Protein AF-A0A399CXE9-F1 (afdb_monomer)

Radius of gyration: 18.83 Å; Cα contacts (8 Å, |Δi|>4): 289; chains: 1; bounding box: 46×33×57 Å

Mean predicted aligned error: 4.23 Å

Structure (mmCIF, N/CA/C/O backbone):
data_AF-A0A399CXE9-F1
#
_entry.id   AF-A0A399CXE9-F1
#
loop_
_atom_site.group_PDB
_atom_site.id
_atom_site.type_symbol
_atom_site.label_atom_id
_atom_site.label_alt_id
_atom_site.label_comp_id
_atom_site.label_asym_id
_atom_site.label_entity_id
_atom_site.label_seq_id
_atom_site.pdbx_PDB_ins_code
_atom_site.Cartn_x
_atom_site.Cartn_y
_atom_site.Cartn_z
_atom_site.occupancy
_atom_site.B_iso_or_equiv
_atom_site.auth_seq_id
_atom_site.auth_comp_id
_atom_site.auth_asym_id
_atom_site.auth_atom_id
_atom_site.pdbx_PDB_model_num
ATOM 1 N N . MET A 1 1 ? -3.073 -6.560 2.163 1.00 96.56 1 MET A N 1
ATOM 2 C CA . MET A 1 1 ? -3.684 -5.265 2.549 1.00 96.56 1 MET A CA 1
ATOM 3 C C . MET A 1 1 ? -5.155 -5.410 2.888 1.00 96.56 1 MET A C 1
ATOM 5 O O . MET A 1 1 ? -5.501 -5.165 4.032 1.00 96.56 1 MET A O 1
ATOM 9 N N . PHE A 1 2 ? -6.014 -5.845 1.955 1.00 97.69 2 PHE A N 1
ATOM 10 C CA . PHE A 1 2 ? -7.454 -6.000 2.223 1.00 97.69 2 PHE A CA 1
ATOM 11 C C . PHE A 1 2 ? -7.752 -6.801 3.503 1.00 97.69 2 PHE A C 1
ATOM 13 O O . PHE A 1 2 ? -8.421 -6.281 4.389 1.00 97.69 2 PHE A O 1
ATOM 20 N N . ASN A 1 3 ? -7.173 -7.998 3.652 1.00 97.94 3 ASN A N 1
ATOM 21 C CA . ASN A 1 3 ? -7.370 -8.833 4.847 1.00 97.94 3 ASN A CA 1
ATOM 22 C C . ASN A 1 3 ? -6.921 -8.143 6.145 1.00 97.94 3 ASN A C 1
ATOM 24 O O . ASN A 1 3 ? -7.585 -8.269 7.169 1.00 97.94 3 ASN A O 1
ATOM 28 N N . LEU A 1 4 ? -5.836 -7.364 6.093 1.00 98.19 4 LEU A N 1
ATOM 29 C CA . LEU A 1 4 ? -5.325 -6.621 7.245 1.00 98.19 4 LEU A CA 1
ATOM 30 C C . LEU A 1 4 ? -6.299 -5.513 7.672 1.00 98.19 4 LEU A C 1
ATOM 32 O O . LEU A 1 4 ? -6.612 -5.389 8.855 1.00 98.19 4 LEU A O 1
ATOM 36 N N . VAL A 1 5 ? -6.846 -4.762 6.709 1.00 98.44 5 VAL A N 1
ATOM 37 C CA . VAL A 1 5 ? -7.879 -3.750 6.978 1.00 98.44 5 VAL A CA 1
ATOM 38 C C . VAL A 1 5 ? -9.180 -4.387 7.456 1.00 98.44 5 VAL A C 1
ATOM 40 O O . VAL A 1 5 ? -9.777 -3.893 8.409 1.00 98.44 5 VAL A O 1
ATOM 43 N N . LYS A 1 6 ? -9.612 -5.487 6.835 1.00 98.38 6 LYS A N 1
ATOM 44 C CA . LYS A 1 6 ? -10.812 -6.228 7.235 1.00 98.38 6 LYS A CA 1
ATOM 45 C C . LYS A 1 6 ? -10.704 -6.689 8.687 1.00 98.38 6 LYS A C 1
ATOM 47 O O . LYS A 1 6 ? -11.573 -6.362 9.489 1.00 98.38 6 LYS A O 1
ATOM 52 N N . TYR A 1 7 ? -9.594 -7.333 9.043 1.00 98.50 7 TYR A N 1
ATOM 53 C CA . TYR A 1 7 ? -9.322 -7.755 10.413 1.00 98.50 7 TYR A CA 1
ATOM 54 C C . TYR A 1 7 ? -9.305 -6.576 11.393 1.00 98.50 7 TYR A C 1
ATOM 56 O O . TYR A 1 7 ? -9.906 -6.642 12.461 1.00 98.50 7 TYR A O 1
ATOM 64 N N . TYR A 1 8 ? -8.658 -5.468 11.023 1.00 98.44 8 TYR A N 1
ATOM 65 C CA . TYR A 1 8 ? -8.626 -4.254 11.836 1.00 98.44 8 TYR A CA 1
ATOM 66 C C . TYR A 1 8 ? -10.024 -3.663 12.088 1.00 98.44 8 TYR A C 1
ATOM 68 O O . TYR A 1 8 ? -10.347 -3.306 13.221 1.00 98.44 8 TYR A O 1
ATOM 76 N N . VAL A 1 9 ? -10.864 -3.580 11.053 1.00 98.19 9 VAL A N 1
ATOM 77 C CA . VAL A 1 9 ? -12.248 -3.092 11.162 1.00 98.19 9 VAL A CA 1
ATOM 78 C C . VAL A 1 9 ? -13.077 -4.024 12.043 1.00 98.19 9 VAL A C 1
ATOM 80 O O . VAL A 1 9 ? -13.771 -3.539 12.936 1.00 98.19 9 VAL A O 1
ATOM 83 N N . ASP A 1 10 ? -12.958 -5.339 11.859 1.00 97.69 10 ASP A N 1
ATOM 84 C CA . ASP A 1 10 ? -13.674 -6.336 12.662 1.00 97.69 10 ASP A CA 1
ATOM 85 C C . ASP A 1 10 ? -13.249 -6.301 14.129 1.00 97.69 10 ASP A C 1
ATOM 87 O O . ASP A 1 10 ? -14.093 -6.337 15.023 1.00 97.69 10 ASP A O 1
ATOM 91 N N . LEU A 1 11 ? -11.950 -6.149 14.396 1.00 97.88 11 LEU A N 1
ATOM 92 C CA . LEU A 1 11 ? -11.417 -6.004 15.748 1.00 97.88 11 LEU A CA 1
ATOM 93 C C . LEU A 1 11 ? -12.036 -4.799 16.467 1.00 97.88 11 LEU A C 1
ATOM 95 O O . LEU A 1 11 ? -12.428 -4.907 17.632 1.00 97.88 11 LEU A O 1
ATOM 99 N N . ILE A 1 12 ? -12.144 -3.655 15.784 1.00 97.88 12 ILE A N 1
ATOM 100 C CA . ILE A 1 12 ? -12.771 -2.449 16.341 1.00 97.88 12 ILE A CA 1
ATOM 101 C C . ILE A 1 12 ? -14.270 -2.662 16.535 1.00 97.88 12 ILE A C 1
ATOM 103 O O . ILE A 1 12 ? -14.784 -2.291 17.588 1.00 97.88 12 ILE A O 1
ATOM 107 N N . ASN A 1 13 ? -14.951 -3.260 15.553 1.00 96.12 13 ASN A N 1
ATOM 108 C CA . ASN A 1 13 ? -16.386 -3.527 15.613 1.00 96.12 13 ASN A CA 1
ATOM 109 C C . ASN A 1 13 ? -16.733 -4.407 16.822 1.00 96.12 13 ASN A C 1
ATOM 111 O O . ASN A 1 13 ? -17.565 -4.040 17.646 1.00 96.12 13 ASN A O 1
ATOM 115 N N . ASN A 1 14 ? -16.009 -5.517 16.983 1.00 96.00 14 ASN A N 1
ATOM 116 C CA . ASN A 1 14 ? -16.209 -6.479 18.066 1.00 96.00 14 ASN A CA 1
ATOM 117 C C . ASN A 1 14 ? -15.858 -5.894 19.440 1.00 96.00 14 ASN A C 1
ATOM 119 O O . ASN A 1 14 ? -16.478 -6.239 20.442 1.00 96.00 14 ASN A O 1
ATOM 123 N N . SER A 1 15 ? -14.876 -4.992 19.498 1.00 95.25 15 SER A N 1
ATOM 124 C CA . SER A 1 15 ? -14.496 -4.311 20.743 1.00 95.25 15 SER A CA 1
ATOM 125 C C . SER A 1 15 ? -15.408 -3.123 21.080 1.00 95.25 15 SER A C 1
ATOM 127 O O . SER A 1 15 ? -15.309 -2.564 22.173 1.00 95.25 15 SER A O 1
ATOM 129 N N . GLY A 1 16 ? -16.232 -2.663 20.131 1.00 95.25 16 GLY A N 1
ATOM 130 C CA . GLY A 1 16 ? -16.974 -1.400 20.166 1.00 95.25 16 GLY A CA 1
ATOM 131 C C . GLY A 1 16 ? -16.077 -0.159 20.050 1.00 95.25 16 GLY A C 1
ATOM 132 O O . GLY A 1 16 ? -16.322 0.729 19.232 1.00 95.25 16 GLY A O 1
ATOM 133 N N . ALA A 1 17 ? -15.016 -0.077 20.857 1.00 96.50 17 ALA A N 1
ATOM 134 C CA . ALA A 1 17 ? -14.000 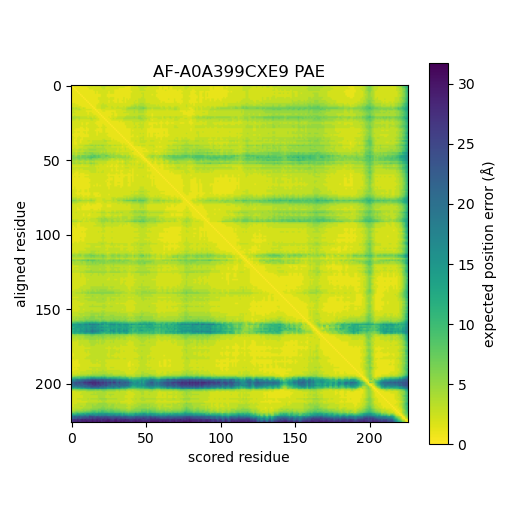0.961 20.759 1.00 96.50 17 ALA A CA 1
ATOM 135 C C . ALA A 1 17 ? -12.647 0.513 21.330 1.00 96.50 17 ALA A C 1
ATOM 137 O O . ALA A 1 17 ? -12.570 -0.149 22.362 1.00 96.50 17 ALA A O 1
ATOM 138 N N . ILE A 1 18 ? -11.561 0.980 20.715 1.00 97.81 18 ILE A N 1
ATOM 139 C CA . ILE A 1 18 ? -10.189 0.782 21.188 1.00 97.81 18 ILE A CA 1
ATOM 140 C C . ILE A 1 18 ? -9.710 2.063 21.871 1.00 97.81 18 ILE A C 1
ATOM 142 O O . ILE A 1 18 ? -9.712 3.138 21.270 1.00 97.81 18 ILE A O 1
ATOM 146 N N . LYS A 1 19 ? -9.264 1.968 23.128 1.00 97.88 19 LYS A N 1
ATOM 147 C CA . LYS A 1 19 ? -8.593 3.084 23.811 1.00 97.88 19 LYS A CA 1
ATOM 148 C C . LYS A 1 19 ? -7.204 3.286 23.199 1.00 97.88 19 LYS A C 1
ATOM 150 O O . LYS A 1 19 ? -6.395 2.364 23.198 1.00 97.88 19 LYS A O 1
ATOM 155 N N . LEU A 1 20 ? -6.935 4.482 22.691 1.00 97.69 20 LEU A N 1
ATOM 156 C CA . LEU A 1 20 ? -5.642 4.868 22.133 1.00 97.69 20 LEU A CA 1
ATOM 157 C C . LEU A 1 20 ? -4.669 5.291 23.242 1.00 97.69 20 LEU A C 1
ATOM 159 O O . LEU A 1 20 ? -5.066 5.625 24.361 1.00 97.69 20 LEU A O 1
ATOM 163 N N . THR A 1 21 ? -3.378 5.301 22.915 1.00 96.31 21 THR A N 1
ATOM 164 C CA . THR A 1 21 ? -2.350 5.929 23.754 1.00 96.31 21 THR A CA 1
ATOM 165 C C . THR A 1 21 ? -2.551 7.448 23.815 1.00 96.31 21 THR A C 1
ATOM 167 O O . THR A 1 21 ? -3.284 8.022 23.009 1.00 96.31 21 THR A O 1
ATOM 170 N N . ALA A 1 22 ? -1.851 8.128 24.729 1.00 93.88 22 ALA A N 1
ATOM 171 C CA . ALA A 1 22 ? -1.904 9.590 24.844 1.00 93.88 22 ALA A CA 1
ATOM 172 C C . ALA A 1 22 ? -1.536 10.322 23.536 1.00 93.88 22 ALA A C 1
ATOM 174 O O . ALA A 1 22 ? -2.049 11.403 23.274 1.00 93.88 22 ALA A O 1
ATOM 175 N N . LYS A 1 23 ? -0.697 9.708 22.689 1.00 93.12 23 LYS A N 1
ATOM 176 C CA . LYS A 1 23 ? -0.297 10.242 21.376 1.00 93.12 23 LYS A CA 1
ATOM 177 C C . LYS A 1 23 ? -1.224 9.813 20.227 1.00 93.12 23 LYS A C 1
ATOM 179 O O . LYS A 1 23 ? -0.915 10.056 19.069 1.00 93.12 23 LYS A O 1
ATOM 184 N N . GLY A 1 24 ? -2.339 9.137 20.515 1.00 94.56 24 GLY A N 1
ATOM 185 C CA . GLY A 1 24 ? -3.293 8.687 19.494 1.00 94.56 24 GLY A CA 1
ATOM 186 C C . GLY A 1 24 ? -2.868 7.433 18.716 1.00 94.56 24 GLY A C 1
ATOM 187 O O . GLY A 1 24 ? -3.451 7.134 17.668 1.00 94.56 24 GLY A O 1
ATOM 188 N N . PHE A 1 25 ? -1.876 6.686 19.212 1.00 96.88 25 PHE A N 1
ATOM 189 C CA . PHE A 1 25 ? -1.463 5.399 18.640 1.00 96.88 25 PHE A CA 1
ATOM 190 C C . PHE A 1 25 ? -2.274 4.227 19.196 1.00 96.88 25 PHE A C 1
ATOM 192 O O . PHE A 1 25 ? -2.804 4.298 20.308 1.00 96.88 25 PHE A O 1
ATOM 199 N N . LEU A 1 26 ? -2.320 3.133 18.443 1.00 97.81 26 LEU A N 1
ATOM 200 C CA . LEU A 1 26 ? -2.806 1.840 18.900 1.00 97.81 26 LEU A CA 1
ATOM 201 C C . LEU A 1 26 ? -1.936 1.339 20.068 1.00 97.81 26 LEU A C 1
ATOM 203 O O . LEU A 1 26 ? -0.709 1.470 20.023 1.00 97.81 26 LEU A O 1
ATOM 207 N N . PRO A 1 27 ? -2.535 0.756 21.120 1.00 97.38 27 PRO A N 1
ATOM 208 C CA . PRO A 1 27 ? -1.774 0.100 22.179 1.00 97.38 27 PRO A CA 1
ATOM 209 C C . PRO A 1 27 ? -0.938 -1.066 21.640 1.00 97.38 27 PRO A C 1
ATOM 211 O O . PRO A 1 27 ? -1.403 -1.804 20.775 1.00 97.38 27 PRO A O 1
ATOM 214 N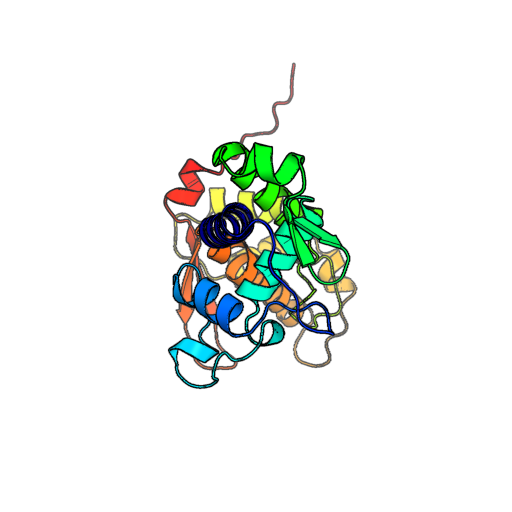 N . THR A 1 28 ? 0.236 -1.312 22.225 1.00 97.38 28 THR A N 1
ATOM 215 C CA . THR A 1 28 ? 1.157 -2.402 21.843 1.00 97.38 28 THR A CA 1
ATOM 216 C C . THR A 1 28 ? 0.468 -3.763 21.703 1.00 97.38 28 THR A C 1
ATOM 218 O O . THR A 1 28 ? 0.685 -4.461 20.719 1.00 97.38 28 THR A O 1
ATOM 221 N N . LYS A 1 29 ? -0.441 -4.122 22.622 1.00 97.00 29 LYS A N 1
ATOM 222 C CA . LYS A 1 29 ? -1.204 -5.383 22.533 1.00 97.00 29 LYS A CA 1
ATOM 223 C C . LYS A 1 29 ? -2.035 -5.490 21.248 1.00 97.00 29 LYS A C 1
ATOM 225 O O . LYS A 1 29 ? -2.102 -6.562 20.660 1.00 97.00 29 LYS A O 1
ATOM 230 N N . ILE A 1 30 ? -2.643 -4.386 20.813 1.00 98.00 30 ILE A N 1
ATOM 231 C CA . ILE A 1 30 ? -3.431 -4.322 19.575 1.00 98.00 30 ILE A CA 1
ATOM 232 C C . ILE A 1 30 ? -2.509 -4.370 18.355 1.00 98.00 30 ILE A C 1
ATOM 234 O O . ILE A 1 30 ? -2.800 -5.092 17.409 1.00 98.00 30 ILE A O 1
ATOM 238 N N . VAL A 1 31 ? -1.374 -3.666 18.399 1.00 98.06 31 VAL A N 1
ATOM 239 C CA . VAL A 1 31 ? -0.356 -3.700 17.335 1.00 98.06 31 VAL A CA 1
ATOM 240 C C . VAL A 1 31 ? 0.131 -5.132 17.091 1.00 98.06 31 VAL A C 1
ATOM 242 O O . VAL A 1 31 ? 0.068 -5.605 15.959 1.00 98.06 31 VAL A O 1
ATOM 245 N N . HIS A 1 32 ? 0.528 -5.853 18.145 1.00 97.31 32 HIS A N 1
ATOM 246 C CA . HIS A 1 32 ? 0.925 -7.260 18.030 1.00 97.31 32 HIS A CA 1
ATOM 247 C C . HIS A 1 32 ? -0.211 -8.149 17.532 1.00 97.31 32 HIS A C 1
ATOM 249 O O . HIS A 1 32 ? 0.013 -8.998 16.679 1.00 97.31 32 HIS A O 1
ATOM 255 N N . ASN A 1 33 ? -1.431 -7.958 18.039 1.00 97.56 33 ASN A N 1
ATOM 256 C CA . ASN A 1 33 ? -2.582 -8.755 17.626 1.00 97.56 33 ASN A CA 1
ATOM 257 C C . ASN A 1 33 ? -2.868 -8.631 16.116 1.00 97.56 33 ASN A C 1
ATOM 259 O O . ASN A 1 33 ? -3.125 -9.646 15.471 1.00 97.56 33 ASN A O 1
ATOM 263 N N . ILE A 1 34 ? -2.784 -7.415 15.565 1.00 97.75 34 ILE A N 1
ATOM 264 C CA . ILE A 1 34 ? -2.977 -7.144 14.135 1.00 97.75 34 ILE A CA 1
ATOM 265 C C . ILE A 1 34 ? -1.821 -7.721 13.312 1.00 97.75 34 ILE A C 1
ATOM 267 O O . ILE A 1 34 ? -2.062 -8.447 12.351 1.00 97.75 34 ILE A O 1
ATOM 271 N N . TYR A 1 35 ? -0.571 -7.420 13.678 1.00 97.06 35 TYR A N 1
ATOM 272 C CA . TYR A 1 35 ? 0.594 -7.853 12.901 1.00 97.06 35 TYR A CA 1
ATOM 273 C C . TYR A 1 35 ? 0.737 -9.381 12.869 1.00 97.06 35 TYR A C 1
ATOM 275 O O . TYR A 1 35 ? 0.984 -9.968 11.818 1.00 97.06 35 TYR A O 1
ATOM 283 N N . ASN A 1 36 ? 0.491 -10.046 14.002 1.00 95.88 36 ASN A N 1
ATOM 284 C CA . ASN A 1 36 ? 0.624 -11.499 14.126 1.00 95.88 36 ASN A CA 1
ATOM 285 C C . ASN A 1 36 ? -0.432 -12.290 13.335 1.00 95.88 36 ASN A C 1
ATOM 287 O O . ASN A 1 36 ? -0.343 -13.513 13.294 1.00 95.88 36 ASN A O 1
ATOM 291 N N . GLN A 1 37 ? -1.401 -11.631 12.684 1.00 96.88 37 GLN A N 1
ATOM 292 C CA . GLN A 1 37 ? -2.259 -12.303 11.702 1.00 96.88 37 GLN A CA 1
ATOM 293 C C . GLN A 1 37 ? -1.487 -12.751 10.451 1.00 96.88 37 GLN A C 1
ATOM 295 O O . GLN A 1 37 ? -1.983 -13.581 9.697 1.00 96.88 37 GLN A O 1
ATOM 300 N N . GLY A 1 38 ? -0.295 -12.197 10.199 1.00 95.38 38 GLY A N 1
ATOM 301 C CA . GLY A 1 38 ? 0.584 -12.657 9.121 1.00 95.38 38 GLY A CA 1
ATOM 302 C C . GLY A 1 38 ? 0.114 -12.297 7.708 1.00 95.38 38 GLY A C 1
ATOM 303 O O . GLY A 1 38 ? 0.592 -12.878 6.742 1.00 95.38 38 GLY A O 1
ATOM 304 N N . PHE A 1 39 ? -0.815 -11.344 7.554 1.00 96.50 39 PHE A N 1
ATOM 305 C CA . PHE A 1 39 ? -1.324 -10.955 6.230 1.00 96.50 39 PHE A CA 1
ATOM 306 C C . PHE A 1 39 ? -0.319 -10.178 5.375 1.00 96.50 39 PHE A C 1
ATOM 308 O O . PHE A 1 39 ? -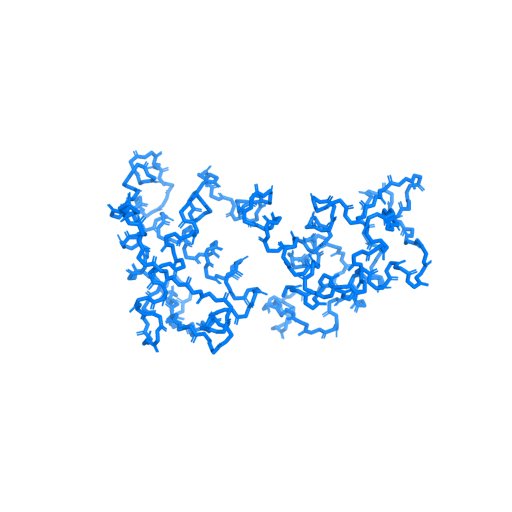0.427 -10.202 4.151 1.00 96.50 39 PHE A O 1
ATOM 315 N N . LEU A 1 40 ? 0.583 -9.423 6.006 1.00 95.31 40 LEU A N 1
ATOM 316 C CA . LEU A 1 40 ? 1.673 -8.702 5.354 1.00 95.31 40 LEU A CA 1
ATOM 317 C C . LEU A 1 40 ? 2.905 -8.789 6.251 1.00 95.31 40 LEU A C 1
ATOM 319 O O . LEU A 1 40 ? 2.881 -8.328 7.389 1.00 95.31 40 LEU A O 1
ATOM 323 N N . GLU A 1 41 ? 3.964 -9.394 5.730 1.00 93.19 41 GLU A N 1
ATOM 324 C CA . GLU A 1 41 ? 5.227 -9.562 6.436 1.00 93.19 41 GLU A CA 1
ATOM 325 C C . GLU A 1 41 ? 6.147 -8.362 6.185 1.00 93.19 41 GLU A C 1
ATOM 327 O O . GLU A 1 41 ? 6.312 -7.912 5.050 1.00 93.19 41 GLU A O 1
ATOM 332 N N . GLU A 1 42 ? 6.792 -7.863 7.238 1.00 93.25 42 GLU A N 1
ATOM 333 C CA . GLU A 1 42 ? 7.869 -6.883 7.125 1.00 93.25 42 GLU A CA 1
ATOM 334 C C . GLU A 1 42 ? 9.206 -7.542 7.481 1.00 93.25 42 GLU A C 1
ATOM 336 O O . GLU A 1 42 ? 9.412 -8.002 8.608 1.00 93.25 42 GLU A O 1
ATOM 341 N N . TYR A 1 43 ? 10.138 -7.542 6.519 1.00 89.69 43 TYR A N 1
ATOM 342 C CA . TYR A 1 43 ? 11.426 -8.245 6.612 1.00 89.69 43 TYR A CA 1
ATOM 343 C C . TYR A 1 43 ? 12.202 -7.940 7.898 1.00 89.69 43 TYR A C 1
ATOM 345 O O . TYR A 1 43 ? 12.818 -8.829 8.475 1.00 89.69 43 TYR A O 1
ATOM 353 N N . GLN A 1 44 ? 12.169 -6.694 8.379 1.00 90.25 44 GLN A N 1
ATOM 354 C CA . GLN A 1 44 ? 12.858 -6.285 9.607 1.00 90.25 44 GLN A CA 1
ATOM 355 C C . GLN A 1 44 ? 12.424 -7.083 10.847 1.00 90.25 44 GLN A C 1
ATOM 357 O O . GLN A 1 44 ? 13.238 -7.307 11.740 1.00 90.25 44 GLN A O 1
ATOM 362 N N . PHE A 1 45 ? 11.172 -7.546 10.893 1.00 93.00 45 PHE A N 1
ATOM 363 C CA . PHE A 1 45 ? 10.652 -8.334 12.006 1.00 93.00 45 PHE A CA 1
ATOM 364 C C . PHE A 1 45 ? 10.853 -9.831 11.785 1.00 93.00 45 PHE A C 1
ATOM 366 O O . PHE A 1 45 ? 11.248 -10.528 12.716 1.00 93.00 45 PHE A O 1
ATOM 373 N N . SER A 1 46 ? 10.633 -10.333 10.566 1.00 89.31 46 SER A N 1
ATOM 374 C CA . SER A 1 46 ? 10.797 -11.763 10.272 1.00 89.31 46 SER A CA 1
ATOM 375 C C . SER A 1 46 ? 12.254 -12.221 10.261 1.00 89.31 46 SER A C 1
ATOM 377 O O . SER A 1 46 ? 12.550 -13.336 10.680 1.00 89.31 46 SER A O 1
ATOM 379 N N . SER A 1 47 ? 13.183 -11.349 9.864 1.00 88.62 47 SER A N 1
ATOM 380 C CA . SER A 1 47 ? 14.629 -11.605 9.944 1.00 88.62 47 SER A CA 1
ATOM 381 C C . SER A 1 47 ? 15.219 -11.419 11.348 1.00 88.62 47 SER A C 1
ATOM 383 O O . SER A 1 47 ? 16.392 -11.717 11.561 1.00 88.62 47 SER A O 1
ATOM 385 N N . GLY A 1 48 ? 14.444 -10.894 12.304 1.00 89.56 48 GLY A N 1
ATOM 386 C CA . GLY A 1 48 ? 14.912 -10.597 13.659 1.00 89.56 48 GLY A CA 1
ATOM 387 C C . GLY A 1 48 ? 15.810 -9.358 13.786 1.00 89.56 48 GLY A C 1
ATOM 388 O O . GLY A 1 48 ? 16.322 -9.106 14.876 1.00 89.56 48 GLY A O 1
ATOM 389 N N . ILE A 1 49 ? 15.983 -8.564 12.719 1.00 89.94 49 ILE A N 1
ATOM 390 C CA . ILE A 1 49 ? 16.753 -7.302 12.736 1.00 89.94 49 ILE A CA 1
ATOM 391 C C . ILE A 1 49 ? 16.159 -6.298 13.733 1.00 89.94 49 ILE A C 1
ATOM 393 O O . ILE A 1 49 ? 16.874 -5.510 14.350 1.00 89.94 49 ILE A O 1
ATOM 397 N N . SER A 1 50 ? 14.839 -6.288 13.886 1.00 91.88 50 SER A N 1
ATOM 398 C CA . SER A 1 50 ? 14.120 -5.394 14.787 1.00 91.88 50 SER A CA 1
ATOM 399 C C . SER A 1 50 ? 12.952 -6.114 15.444 1.00 91.88 50 SER A C 1
ATOM 401 O O . SER A 1 50 ? 12.467 -7.136 14.962 1.00 91.88 50 SER A O 1
ATOM 403 N N . LYS A 1 51 ? 12.487 -5.576 16.574 1.00 92.12 51 LYS A N 1
ATOM 404 C CA . LYS A 1 51 ? 11.308 -6.080 17.282 1.00 92.12 51 LYS A CA 1
ATOM 405 C C . LYS A 1 51 ? 10.154 -5.109 17.096 1.00 92.12 51 LYS A C 1
ATOM 407 O O . LYS A 1 51 ? 10.333 -3.906 17.251 1.00 92.12 51 LYS A O 1
ATOM 412 N N . LEU A 1 52 ? 8.972 -5.643 16.818 1.00 94.81 52 LEU A N 1
ATOM 413 C CA . LEU A 1 52 ? 7.739 -4.867 16.827 1.00 94.81 52 LEU A CA 1
ATOM 414 C C . LEU A 1 52 ? 7.394 -4.484 18.272 1.00 94.81 52 LEU A C 1
ATOM 416 O O . LEU A 1 52 ? 7.290 -5.371 19.116 1.00 94.81 52 LEU A O 1
ATOM 420 N N . TYR A 1 53 ? 7.207 -3.195 18.560 1.00 93.56 53 TYR A N 1
ATOM 421 C CA . TYR A 1 53 ? 6.817 -2.731 19.897 1.00 93.56 53 TYR A CA 1
ATOM 422 C C . TYR A 1 53 ? 5.663 -1.720 19.877 1.00 93.56 53 TYR A C 1
ATOM 424 O O . TYR A 1 53 ? 4.735 -1.796 20.688 1.00 93.56 53 TYR A O 1
ATOM 432 N N . LYS A 1 54 ? 5.687 -0.760 18.954 1.00 95.19 54 LYS A N 1
ATOM 433 C CA . LYS A 1 54 ? 4.680 0.306 18.822 1.00 95.19 54 LYS A CA 1
ATOM 434 C C . LYS A 1 54 ? 4.203 0.435 17.377 1.00 95.19 54 LYS A C 1
ATOM 436 O O . LYS A 1 54 ? 4.845 -0.037 16.449 1.00 95.19 54 LYS A O 1
ATOM 441 N N . GLU A 1 55 ? 3.067 1.110 17.191 1.00 95.81 55 GLU A N 1
ATOM 442 C CA . GLU A 1 55 ? 2.427 1.286 15.875 1.00 95.81 55 GLU A CA 1
ATOM 443 C C . GLU A 1 55 ? 3.390 1.849 14.820 1.00 95.81 55 GLU A C 1
ATOM 445 O O . GLU A 1 55 ? 3.386 1.379 13.692 1.00 95.81 55 GLU A O 1
ATOM 450 N N . SER A 1 56 ? 4.234 2.817 15.193 1.00 93.19 56 SER A N 1
ATOM 451 C CA . SER A 1 56 ? 5.179 3.464 14.274 1.00 93.19 56 SER A CA 1
ATOM 452 C C . SER A 1 56 ? 6.324 2.563 13.808 1.00 93.19 56 SER A C 1
ATOM 454 O O . SER A 1 56 ? 7.063 2.971 12.922 1.00 93.19 56 SER A O 1
ATOM 456 N N . ASP A 1 57 ? 6.523 1.398 14.429 1.00 95.00 57 ASP A N 1
ATOM 457 C CA . ASP A 1 57 ? 7.576 0.472 14.004 1.00 95.00 57 ASP A CA 1
ATOM 458 C C . ASP A 1 57 ? 7.143 -0.293 12.744 1.00 95.00 57 ASP A C 1
ATOM 460 O O . ASP A 1 57 ? 7.979 -0.601 11.900 1.00 95.00 57 ASP A O 1
ATOM 464 N N . SER A 1 58 ? 5.840 -0.588 12.609 1.00 95.88 58 SER A N 1
ATOM 465 C CA . SER A 1 58 ? 5.278 -1.331 11.476 1.00 95.88 58 SER A CA 1
ATOM 466 C C . SER A 1 58 ? 4.606 -0.393 10.482 1.00 95.88 58 SER A C 1
ATOM 468 O O . SER A 1 58 ? 3.563 0.211 10.762 1.00 95.88 58 SER A O 1
ATOM 470 N N . LEU A 1 59 ? 5.170 -0.341 9.276 1.00 94.75 59 LEU A N 1
ATOM 471 C CA . LEU A 1 59 ? 4.608 0.437 8.174 1.00 94.75 59 LEU A CA 1
ATOM 472 C C . LEU A 1 59 ? 3.203 -0.053 7.818 1.00 94.75 59 LEU A C 1
ATOM 474 O O . LEU A 1 59 ? 2.306 0.752 7.590 1.00 94.75 59 LEU A O 1
ATOM 478 N N . THR A 1 60 ? 2.983 -1.367 7.801 1.00 96.75 60 THR A N 1
ATOM 479 C CA . THR A 1 60 ? 1.717 -1.959 7.349 1.00 96.75 60 THR A CA 1
ATOM 480 C C . THR A 1 60 ? 0.590 -1.808 8.373 1.00 96.75 60 THR A C 1
ATOM 482 O O . THR A 1 60 ? -0.553 -1.537 7.989 1.00 96.75 60 THR A O 1
ATOM 485 N N . VAL A 1 61 ? 0.889 -1.900 9.675 1.00 97.81 61 VAL A N 1
ATOM 486 C CA . VAL A 1 61 ? -0.087 -1.633 10.745 1.00 97.81 61 VAL A CA 1
ATOM 487 C C . VAL A 1 61 ? -0.463 -0.153 10.770 1.00 97.81 61 VAL A C 1
ATOM 489 O O . VAL A 1 61 ? -1.650 0.178 10.833 1.00 97.81 61 VAL A O 1
ATOM 492 N N . ASN A 1 62 ? 0.522 0.745 10.682 1.00 97.50 62 ASN A N 1
ATOM 493 C CA . ASN A 1 62 ? 0.255 2.179 10.630 1.00 97.50 62 ASN A CA 1
ATOM 494 C C . ASN A 1 62 ? -0.545 2.558 9.370 1.00 97.50 62 ASN A C 1
ATOM 496 O O . ASN A 1 62 ? -1.577 3.223 9.484 1.00 97.50 62 ASN A O 1
ATOM 500 N N . LEU A 1 63 ? -0.151 2.050 8.198 1.00 97.88 63 LEU A N 1
ATOM 501 C CA . LEU A 1 63 ? -0.861 2.256 6.933 1.00 97.88 63 LEU A CA 1
ATOM 502 C C . LEU A 1 63 ? -2.310 1.768 7.006 1.00 97.88 63 LEU A C 1
ATOM 504 O O . LEU A 1 63 ? -3.214 2.464 6.556 1.00 97.88 63 LEU A O 1
ATOM 508 N N . THR A 1 64 ? -2.561 0.611 7.620 1.00 98.25 64 THR A N 1
ATOM 509 C CA . THR A 1 64 ? -3.919 0.066 7.795 1.00 98.25 64 THR A CA 1
ATOM 510 C C . THR A 1 64 ? -4.834 1.043 8.529 1.00 98.25 64 THR A C 1
ATOM 512 O O . THR A 1 64 ? -5.955 1.311 8.088 1.00 98.25 64 THR A O 1
ATOM 515 N N . LYS A 1 65 ? -4.344 1.621 9.629 1.00 97.88 65 LYS A N 1
ATOM 516 C CA . LYS A 1 65 ? -5.080 2.630 10.392 1.00 97.88 65 LYS A CA 1
ATOM 517 C C . LYS A 1 65 ? -5.283 3.914 9.585 1.00 97.88 65 LYS A C 1
ATOM 519 O O . LYS A 1 65 ? -6.398 4.430 9.568 1.00 97.88 65 LYS A O 1
ATOM 524 N N . LEU A 1 66 ? -4.256 4.398 8.883 1.00 98.12 66 LEU A N 1
ATOM 525 C CA . LEU A 1 66 ? -4.366 5.586 8.028 1.00 98.12 66 LEU A CA 1
ATOM 526 C C . LEU A 1 66 ? -5.389 5.391 6.904 1.00 98.12 66 LEU A C 1
ATOM 528 O O . LEU A 1 66 ? -6.238 6.254 6.700 1.00 98.12 66 LEU A O 1
ATOM 532 N N . LEU A 1 67 ? -5.369 4.247 6.216 1.00 98.56 67 LEU A N 1
ATOM 533 C CA . LEU A 1 67 ? -6.342 3.930 5.172 1.00 98.56 67 LEU A CA 1
ATOM 534 C C . LEU A 1 67 ? -7.763 3.878 5.732 1.00 98.56 67 LEU A C 1
ATOM 536 O O . LEU A 1 67 ? -8.668 4.447 5.129 1.00 98.56 67 LEU A O 1
ATOM 540 N N . ALA A 1 68 ? -7.973 3.253 6.891 1.00 98.38 68 ALA A N 1
ATOM 541 C CA . ALA A 1 68 ? -9.292 3.205 7.516 1.00 98.38 68 ALA A CA 1
ATOM 542 C C . ALA A 1 68 ? -9.810 4.599 7.918 1.00 98.38 68 ALA A C 1
ATOM 544 O O . ALA A 1 68 ? -11.000 4.886 7.762 1.00 98.38 68 ALA A O 1
ATOM 545 N N . GLU A 1 69 ? -8.923 5.478 8.389 1.00 97.94 69 GLU A N 1
ATOM 546 C CA . GLU A 1 69 ? -9.252 6.867 8.723 1.00 97.94 69 GLU A CA 1
ATOM 547 C C . GLU A 1 69 ? -9.576 7.689 7.462 1.00 97.94 69 GLU A C 1
ATOM 549 O O . GLU A 1 69 ? -10.639 8.306 7.390 1.00 97.94 69 GLU A O 1
ATOM 554 N N . LEU A 1 70 ? -8.729 7.636 6.426 1.00 98.44 70 LEU A N 1
ATOM 555 C CA . LEU A 1 70 ? -8.928 8.336 5.144 1.00 98.44 70 LEU A CA 1
ATOM 556 C C . LEU A 1 70 ? -10.162 7.838 4.368 1.00 98.44 70 LEU A C 1
ATOM 558 O O . LEU A 1 70 ? -10.812 8.595 3.633 1.00 98.44 70 LEU A O 1
ATOM 562 N N . ALA A 1 71 ? -10.504 6.562 4.538 1.00 98.06 71 ALA A N 1
ATOM 563 C CA . ALA A 1 71 ? -11.713 5.952 3.998 1.00 98.06 71 ALA A CA 1
ATOM 564 C C . ALA A 1 71 ? -12.985 6.358 4.768 1.00 98.06 71 ALA A C 1
ATOM 566 O O . ALA A 1 71 ? -14.092 6.093 4.301 1.00 98.06 71 ALA A O 1
ATOM 567 N N . GLY A 1 72 ? -12.853 6.989 5.941 1.00 98.00 72 GLY A N 1
ATOM 568 C CA . GLY A 1 72 ? -13.978 7.331 6.812 1.00 98.00 72 GLY A CA 1
ATOM 569 C C . GLY A 1 72 ? -14.622 6.118 7.493 1.00 98.00 72 GLY A C 1
ATOM 570 O O . GLY A 1 72 ? -15.788 6.182 7.892 1.00 98.00 72 GLY A O 1
ATOM 571 N N . LEU A 1 73 ? -13.896 5.001 7.616 1.00 98.38 73 LEU A N 1
ATOM 572 C CA . LEU A 1 73 ? -14.364 3.792 8.303 1.00 98.38 73 LEU A CA 1
ATOM 573 C C . LEU A 1 73 ? -14.287 3.951 9.821 1.00 98.38 73 LEU A C 1
ATOM 575 O O . LEU A 1 73 ? -15.173 3.489 10.539 1.00 98.38 73 LEU A O 1
ATOM 579 N N . THR A 1 74 ? -13.253 4.631 10.310 1.00 98.25 74 THR A N 1
ATOM 580 C CA . THR A 1 74 ? -13.018 4.859 11.737 1.00 98.25 74 THR A CA 1
ATOM 581 C C . THR A 1 74 ? -13.085 6.341 12.086 1.00 98.25 74 THR A C 1
ATOM 583 O O . THR A 1 74 ? -12.955 7.224 11.241 1.00 98.25 74 THR A O 1
ATOM 586 N N . LYS A 1 75 ? -13.311 6.625 13.368 1.00 97.50 75 LYS A N 1
ATOM 587 C CA . LYS A 1 75 ? -13.247 7.968 13.948 1.00 97.50 75 LYS A CA 1
ATOM 588 C C . LYS A 1 75 ? -12.539 7.926 15.293 1.00 97.50 75 LYS A C 1
ATOM 590 O O . LYS A 1 75 ? -12.630 6.938 16.024 1.00 97.50 75 LYS A O 1
ATOM 595 N N . LYS A 1 76 ? -11.887 9.035 15.640 1.00 96.50 76 LYS A N 1
ATOM 596 C CA . LYS A 1 76 ? -11.268 9.255 16.951 1.00 96.50 76 LYS A CA 1
ATOM 597 C C . LYS A 1 76 ? -12.108 10.244 17.755 1.00 96.50 76 LYS A C 1
ATOM 599 O O . LYS A 1 76 ? -12.387 11.340 17.280 1.00 96.50 76 LYS A O 1
ATOM 604 N N . ARG A 1 77 ? -12.503 9.879 18.977 1.00 94.75 77 ARG A N 1
ATOM 605 C CA . ARG A 1 77 ? -13.176 10.777 19.932 1.00 94.75 77 ARG A CA 1
ATOM 606 C C . ARG A 1 77 ? -12.771 10.414 21.354 1.00 94.75 77 ARG A C 1
ATOM 608 O O . ARG A 1 77 ? -12.830 9.245 21.720 1.00 94.75 77 ARG A O 1
ATOM 615 N N . ASN A 1 78 ? -12.385 11.402 22.161 1.00 93.44 78 ASN A N 1
ATOM 616 C CA . ASN A 1 78 ? -12.009 11.218 23.572 1.00 93.44 78 ASN A CA 1
ATOM 617 C C . ASN A 1 78 ? -10.969 10.095 23.771 1.00 93.44 78 ASN A C 1
ATOM 619 O O . ASN A 1 78 ? -11.162 9.193 24.587 1.00 93.44 78 ASN A O 1
ATOM 623 N N . SER A 1 79 ? -9.905 10.105 22.958 1.00 94.81 79 SER A N 1
ATOM 624 C CA . SER A 1 79 ? -8.843 9.080 22.944 1.00 94.81 79 SER A CA 1
ATOM 625 C C . SER A 1 79 ? -9.334 7.647 22.705 1.00 94.81 79 SER A C 1
ATOM 627 O O . SER A 1 79 ? -8.649 6.684 23.046 1.00 94.81 79 SER A O 1
ATOM 629 N N . LYS A 1 80 ? -10.517 7.484 22.109 1.00 96.94 80 LYS A N 1
ATOM 630 C CA . LYS A 1 80 ? -11.053 6.202 21.657 1.00 96.94 80 LYS A CA 1
ATOM 631 C C . LYS A 1 80 ? -11.185 6.202 20.144 1.00 96.94 80 LYS A C 1
ATOM 633 O O . LYS A 1 80 ? -11.594 7.196 19.547 1.00 96.94 80 LYS A O 1
ATOM 638 N N . LEU A 1 81 ? -10.851 5.069 19.553 1.00 98.06 81 LEU A N 1
ATOM 639 C CA . LEU A 1 81 ? -11.038 4.758 18.150 1.00 98.06 81 LEU A CA 1
ATOM 640 C C . LEU A 1 81 ? -12.238 3.819 18.025 1.00 98.06 81 LEU A C 1
ATOM 642 O O . LEU A 1 81 ? -12.250 2.764 18.653 1.00 98.06 81 LEU A O 1
ATOM 646 N N . SER A 1 82 ? -13.234 4.188 17.229 1.00 98.31 82 SER A N 1
ATOM 647 C CA . SER A 1 82 ? -14.395 3.338 16.944 1.00 98.31 82 SER A CA 1
ATOM 648 C C . SER A 1 82 ? -14.768 3.430 15.469 1.00 98.31 82 SER A C 1
ATOM 650 O O . SER A 1 82 ? -14.283 4.315 14.757 1.00 98.31 82 SER A O 1
ATOM 652 N N . LEU A 1 83 ? -15.659 2.553 15.008 1.00 98.31 83 LEU A N 1
ATOM 653 C CA . LEU A 1 83 ? -16.212 2.677 13.665 1.00 98.31 83 LEU A CA 1
ATOM 654 C C . LEU A 1 83 ? -17.119 3.914 13.545 1.00 98.31 83 LEU A C 1
ATOM 656 O O . LEU A 1 83 ? -17.692 4.425 14.519 1.00 98.31 83 LEU A O 1
ATOM 660 N N . THR A 1 84 ? -17.204 4.448 12.331 1.00 98.38 84 THR A N 1
ATOM 661 C CA . THR A 1 84 ? -18.292 5.342 11.927 1.00 98.38 84 THR A CA 1
ATOM 662 C C . THR A 1 84 ? -19.531 4.507 11.592 1.00 98.38 84 THR A C 1
ATOM 664 O O . THR A 1 84 ? -19.420 3.312 11.339 1.00 98.38 84 THR A O 1
ATOM 667 N N . LYS A 1 85 ? -20.714 5.134 11.498 1.00 96.25 85 LYS A N 1
ATOM 668 C CA . LYS A 1 85 ? -21.929 4.435 11.027 1.00 96.25 85 LYS A CA 1
ATOM 669 C C . LYS A 1 85 ? -21.730 3.819 9.635 1.00 96.25 85 LYS A C 1
ATOM 671 O O . LYS A 1 85 ? -22.255 2.754 9.333 1.00 96.25 85 LYS A O 1
ATOM 676 N N . ASN A 1 86 ? -20.966 4.503 8.780 1.00 94.06 86 ASN A N 1
ATOM 677 C CA . ASN A 1 86 ? -20.608 3.991 7.462 1.00 94.06 86 ASN A CA 1
ATOM 678 C C . ASN A 1 86 ? -19.633 2.808 7.565 1.00 94.06 86 ASN A C 1
ATOM 680 O O . ASN A 1 86 ? -19.805 1.820 6.861 1.00 94.06 86 ASN A O 1
ATOM 684 N N . GLY A 1 87 ? -18.652 2.891 8.469 1.00 96.94 87 GLY A N 1
ATOM 685 C CA . GLY A 1 87 ? -17.733 1.797 8.772 1.00 96.94 87 GLY A CA 1
ATOM 686 C C . GLY A 1 87 ? -18.456 0.535 9.229 1.00 96.94 87 GLY A C 1
ATOM 687 O O . GLY A 1 87 ? -18.209 -0.523 8.668 1.00 96.94 87 GLY A O 1
ATOM 688 N N . GLU A 1 88 ? -19.400 0.655 10.164 1.00 96.25 88 GLU A N 1
ATOM 689 C CA . GLU A 1 88 ? -20.240 -0.459 10.637 1.00 96.25 88 GLU A CA 1
ATOM 690 C C . GLU A 1 88 ? -21.031 -1.097 9.487 1.00 96.25 88 GLU A C 1
ATOM 692 O O . GLU A 1 88 ? -21.053 -2.317 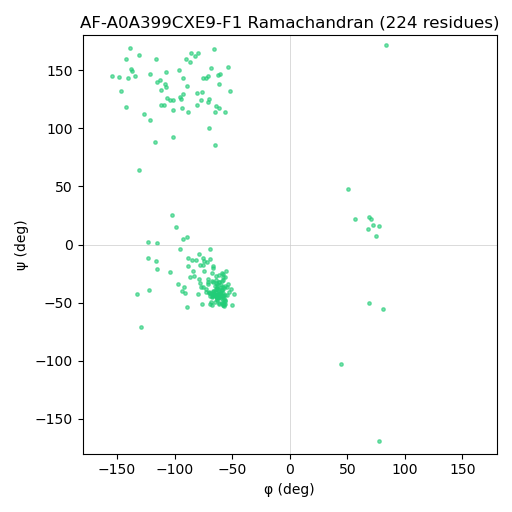9.346 1.00 96.25 88 GLU A O 1
ATOM 697 N N . LYS A 1 89 ? -21.629 -0.272 8.617 1.00 94.56 89 LYS A N 1
ATOM 698 C CA . LYS A 1 89 ? -22.406 -0.741 7.461 1.00 94.56 89 LYS A CA 1
ATOM 699 C C . LYS A 1 89 ? -21.552 -1.473 6.421 1.00 94.56 89 LYS A C 1
ATOM 701 O O . LYS A 1 89 ? -22.021 -2.438 5.829 1.00 94.56 89 LYS A O 1
ATOM 706 N N . ILE A 1 90 ? -20.342 -0.983 6.146 1.00 95.44 90 ILE A N 1
ATOM 707 C CA . ILE A 1 90 ? -19.454 -1.542 5.113 1.00 95.44 90 ILE A CA 1
ATOM 708 C C . ILE A 1 90 ? -18.640 -2.727 5.647 1.00 95.44 90 ILE A C 1
ATOM 710 O O . ILE A 1 90 ? -18.226 -3.569 4.858 1.00 95.44 90 ILE A O 1
ATOM 714 N N . ALA A 1 91 ? -18.438 -2.841 6.964 1.00 92.94 91 ALA A N 1
ATOM 715 C CA . ALA A 1 91 ? -17.602 -3.877 7.573 1.00 92.94 91 ALA A CA 1
ATOM 716 C C . ALA A 1 91 ? -17.981 -5.308 7.153 1.00 92.94 91 ALA A C 1
ATOM 718 O O . ALA A 1 91 ? -17.096 -6.151 7.022 1.00 92.94 91 ALA A O 1
ATOM 719 N N . SER A 1 92 ? -19.267 -5.593 6.929 1.00 92.62 92 SER A N 1
ATOM 720 C CA . SER A 1 92 ? -19.756 -6.913 6.506 1.00 92.62 92 SER A CA 1
ATOM 721 C C . SER A 1 92 ? -19.788 -7.123 4.985 1.00 92.62 92 SER A C 1
ATOM 723 O O . SER A 1 92 ? -19.950 -8.256 4.537 1.00 92.62 92 SER A O 1
ATOM 725 N N . ASP A 1 93 ? -19.611 -6.070 4.184 1.00 97.00 93 ASP A N 1
ATOM 726 C CA . ASP A 1 93 ? -19.628 -6.125 2.720 1.00 97.00 93 ASP A CA 1
ATOM 727 C C . ASP A 1 93 ? -18.193 -6.095 2.177 1.00 97.00 93 ASP A C 1
ATOM 729 O O . ASP A 1 93 ? -17.600 -5.036 1.954 1.00 97.00 93 ASP A O 1
ATOM 733 N N . ASN A 1 94 ? -17.625 -7.285 1.970 1.00 96.94 94 ASN A N 1
ATOM 734 C CA . ASN A 1 94 ? -16.238 -7.443 1.531 1.00 96.94 94 ASN A CA 1
ATOM 735 C C . ASN A 1 94 ? -15.947 -6.734 0.202 1.00 96.94 94 ASN A C 1
ATOM 737 O O . ASN A 1 94 ? -14.862 -6.174 0.046 1.00 96.94 94 ASN A O 1
ATOM 741 N N . GLN A 1 95 ? -16.898 -6.729 -0.736 1.00 96.69 95 GLN A N 1
ATOM 742 C CA . GLN A 1 95 ? -16.712 -6.076 -2.028 1.00 96.69 95 GLN A CA 1
ATOM 743 C C . GLN A 1 95 ? -16.632 -4.558 -1.850 1.00 96.69 95 GLN A C 1
ATOM 745 O O . GLN A 1 95 ? -15.659 -3.938 -2.284 1.00 96.69 95 GLN A O 1
ATOM 750 N N . LYS A 1 96 ? -17.611 -3.952 -1.164 1.00 97.88 96 LYS A N 1
ATOM 751 C CA . LYS A 1 96 ? -17.599 -2.501 -0.925 1.00 97.88 96 LYS A CA 1
ATOM 752 C C . LYS A 1 96 ? -16.398 -2.068 -0.094 1.00 97.88 96 LYS A C 1
ATOM 754 O O . LYS A 1 96 ? -15.822 -1.014 -0.366 1.00 97.88 96 LYS A O 1
ATOM 759 N N . LEU A 1 97 ? -16.008 -2.865 0.901 1.00 98.38 97 LEU A N 1
ATOM 760 C CA . LEU A 1 97 ? -14.823 -2.585 1.703 1.00 98.38 97 LEU A CA 1
ATOM 761 C C . LEU A 1 97 ? -13.561 -2.622 0.838 1.00 98.38 97 LEU A C 1
ATOM 763 O O . LEU A 1 97 ? -12.757 -1.694 0.901 1.00 98.38 97 LEU A O 1
ATOM 767 N N . PHE A 1 98 ? -13.401 -3.652 0.004 1.00 98.19 98 PHE A N 1
ATOM 768 C CA . PHE A 1 98 ? -12.267 -3.756 -0.908 1.00 98.19 98 PHE A CA 1
ATOM 769 C C . PHE A 1 98 ? -12.192 -2.547 -1.848 1.00 98.19 98 PHE A C 1
ATOM 771 O O . PHE A 1 98 ? -11.156 -1.884 -1.908 1.00 98.19 98 PHE A O 1
ATOM 778 N N . GLU A 1 99 ? -13.293 -2.219 -2.531 1.00 97.69 99 GLU A N 1
ATOM 779 C CA . GLU A 1 99 ? -13.356 -1.090 -3.464 1.00 97.69 99 GLU A CA 1
ATOM 780 C C . GLU A 1 99 ? -13.001 0.235 -2.779 1.00 97.69 99 GLU A C 1
ATOM 782 O O . GLU A 1 99 ? -12.242 1.040 -3.326 1.00 97.69 99 GLU A O 1
ATOM 787 N N . LEU A 1 100 ? -13.519 0.459 -1.568 1.00 98.44 100 LEU A N 1
ATOM 788 C CA . LEU A 1 100 ? -13.244 1.661 -0.790 1.00 98.44 100 LEU A CA 1
ATOM 789 C C . LEU A 1 100 ? -11.765 1.762 -0.399 1.00 98.44 100 LEU A C 1
ATOM 791 O O . LEU A 1 100 ? -11.175 2.838 -0.514 1.00 98.44 100 LEU A O 1
ATOM 795 N N . ILE A 1 101 ? -11.150 0.663 0.038 1.00 98.44 101 ILE A N 1
ATOM 796 C CA . ILE A 1 101 ? -9.737 0.642 0.436 1.00 98.44 101 ILE A CA 1
ATOM 797 C C . ILE A 1 101 ? -8.814 0.794 -0.768 1.00 98.44 101 ILE A C 1
ATOM 799 O O . ILE A 1 101 ? -7.864 1.572 -0.703 1.00 98.44 101 ILE A O 1
ATOM 803 N N . PHE A 1 102 ? -9.115 0.132 -1.884 1.00 98.31 102 PHE A N 1
ATOM 804 C CA . PHE A 1 102 ? -8.332 0.258 -3.111 1.00 98.31 102 PHE A CA 1
ATOM 805 C C . PHE A 1 102 ? -8.375 1.691 -3.666 1.00 98.31 102 PHE A C 1
ATOM 807 O O . PHE A 1 102 ? -7.337 2.268 -3.997 1.00 98.31 102 PHE A O 1
ATOM 814 N N . LYS A 1 103 ? -9.562 2.318 -3.688 1.00 98.12 103 LYS A N 1
ATOM 815 C CA . LYS A 1 103 ? -9.717 3.736 -4.058 1.00 98.12 103 LYS A CA 1
ATOM 816 C C . LYS A 1 103 ? -8.997 4.661 -3.082 1.00 98.12 103 LYS A C 1
ATOM 818 O O . LYS A 1 103 ? -8.304 5.575 -3.504 1.00 98.12 103 LYS A O 1
ATOM 823 N N . THR A 1 104 ? -9.106 4.415 -1.779 1.00 98.62 104 THR A N 1
ATOM 824 C CA . THR A 1 104 ? -8.426 5.239 -0.767 1.00 98.62 104 THR A CA 1
ATOM 825 C C . THR A 1 104 ? -6.906 5.163 -0.917 1.00 98.62 104 THR A C 1
ATOM 827 O O . THR A 1 104 ? -6.248 6.200 -0.885 1.00 98.62 104 THR A O 1
ATOM 830 N N . MET A 1 105 ? -6.356 3.969 -1.157 1.00 98.25 105 MET A N 1
ATOM 831 C CA . MET A 1 105 ? -4.926 3.774 -1.406 1.00 98.25 105 MET A CA 1
ATOM 832 C C . MET A 1 105 ? -4.443 4.538 -2.641 1.00 98.25 105 MET A C 1
ATOM 834 O O . MET A 1 105 ? -3.360 5.106 -2.621 1.00 98.25 105 MET A O 1
ATOM 838 N N . THR A 1 106 ? -5.222 4.538 -3.722 1.00 97.62 106 THR A N 1
ATOM 839 C CA . THR A 1 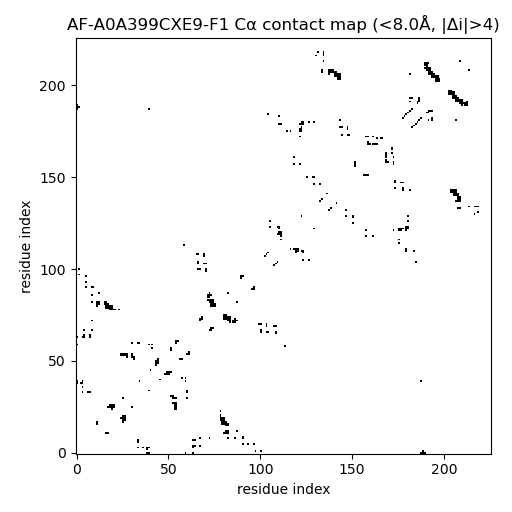106 ? -4.799 5.119 -5.006 1.00 97.62 106 THR A CA 1
ATOM 840 C C . THR A 1 106 ? -5.088 6.616 -5.115 1.00 97.62 106 THR A C 1
ATOM 842 O O . THR A 1 106 ? -4.365 7.319 -5.813 1.00 97.62 106 THR A O 1
ATOM 845 N N . GLN A 1 107 ? -6.108 7.126 -4.417 1.00 96.50 107 GLN A N 1
ATOM 846 C CA . GLN A 1 107 ? -6.624 8.489 -4.614 1.00 96.50 107 GLN A CA 1
ATOM 847 C C . GLN A 1 107 ? -6.459 9.421 -3.410 1.00 96.50 107 GLN A C 1
ATOM 849 O O . GLN A 1 107 ? -6.552 10.632 -3.583 1.00 96.50 107 GLN A O 1
ATOM 854 N N . LYS A 1 108 ? -6.291 8.894 -2.189 1.00 97.75 108 LYS A N 1
ATOM 855 C CA . LYS A 1 108 ? -6.267 9.715 -0.962 1.00 97.75 108 LYS A CA 1
ATOM 856 C C . LYS A 1 108 ? -4.986 9.574 -0.157 1.00 97.75 108 LYS A C 1
ATOM 858 O O . LYS A 1 108 ? -4.530 10.544 0.435 1.00 97.75 108 LYS A O 1
ATOM 863 N N . PHE A 1 109 ? -4.451 8.361 -0.067 1.00 98.00 109 PHE A N 1
ATOM 864 C CA . PHE A 1 109 ? -3.193 8.120 0.624 1.00 98.00 109 PHE A CA 1
ATOM 865 C C . PHE A 1 109 ? -2.025 8.584 -0.251 1.00 98.00 109 PHE A C 1
ATOM 867 O O . PHE A 1 109 ? -1.980 8.221 -1.422 1.00 98.00 109 PHE A O 1
ATOM 874 N N . SER A 1 110 ? -1.092 9.359 0.307 1.00 97.25 110 SER A N 1
ATOM 875 C CA . SER A 1 110 ? 0.133 9.761 -0.396 1.00 97.25 110 SER A CA 1
ATOM 876 C C . SER A 1 110 ? 1.155 8.629 -0.351 1.00 97.25 110 SER A C 1
ATOM 878 O O . SER A 1 110 ? 1.585 8.216 0.728 1.00 97.25 110 SER A O 1
ATOM 880 N N . TRP A 1 111 ? 1.567 8.127 -1.515 1.00 96.94 111 TRP A N 1
ATOM 881 C CA . TRP A 1 111 ? 2.553 7.042 -1.592 1.00 96.94 111 TRP A CA 1
ATOM 882 C C . TRP A 1 111 ? 3.947 7.465 -1.109 1.00 96.94 111 TRP A C 1
ATOM 884 O O . TRP A 1 111 ? 4.716 6.608 -0.679 1.00 96.94 111 TRP A O 1
ATOM 894 N N . ALA A 1 112 ? 4.229 8.771 -1.084 1.00 95.88 112 ALA A N 1
ATOM 895 C CA . ALA A 1 112 ? 5.480 9.356 -0.602 1.00 95.88 112 ALA A CA 1
ATOM 896 C C . ALA A 1 112 ? 5.661 9.303 0.922 1.00 95.88 112 ALA A C 1
ATOM 898 O O . ALA A 1 112 ? 6.768 9.473 1.433 1.00 95.88 112 ALA A O 1
ATOM 899 N N . TYR A 1 113 ? 4.586 9.026 1.669 1.00 95.38 113 TYR A N 1
ATOM 900 C CA . TYR A 1 113 ? 4.536 9.168 3.127 1.00 95.38 113 TYR A CA 1
ATOM 901 C C . TYR A 1 113 ? 5.629 8.391 3.894 1.00 95.38 113 TYR A C 1
ATOM 903 O O . TYR A 1 113 ? 5.960 8.746 5.023 1.00 95.38 113 TYR A O 1
ATOM 911 N N . TYR A 1 114 ? 6.205 7.340 3.299 1.00 89.62 114 TYR A N 1
ATOM 912 C CA . TYR A 1 114 ? 7.164 6.449 3.964 1.00 89.62 114 TYR A CA 1
ATOM 913 C C . TYR A 1 114 ? 8.532 6.326 3.276 1.00 89.62 114 TYR A C 1
ATOM 915 O O . TYR A 1 114 ? 9.312 5.452 3.667 1.00 89.62 114 TYR A O 1
ATOM 923 N N . ASP A 1 115 ? 8.811 7.030 2.177 1.00 89.38 115 ASP A N 1
ATOM 924 C CA . ASP A 1 115 ? 10.020 6.761 1.369 1.00 89.38 115 ASP A CA 1
ATOM 925 C C . ASP A 1 115 ? 11.047 7.888 1.309 1.00 89.38 115 ASP A C 1
ATOM 927 O O . ASP A 1 115 ? 12.188 7.612 0.947 1.00 89.38 115 ASP A O 1
ATOM 931 N N . GLY A 1 116 ? 10.692 9.106 1.723 1.00 88.31 116 GLY A N 1
ATOM 932 C CA . GLY A 1 116 ? 11.637 10.222 1.782 1.00 88.31 116 GLY A CA 1
ATOM 933 C C . GLY A 1 116 ? 12.119 10.705 0.411 1.00 88.31 116 GLY A C 1
ATOM 934 O O . GLY A 1 116 ? 13.096 11.447 0.353 1.00 88.31 116 GLY A O 1
ATOM 935 N N . TYR A 1 117 ? 11.461 10.290 -0.677 1.00 91.00 117 TYR A N 1
ATOM 936 C CA . TYR A 1 117 ? 11.688 10.883 -1.991 1.00 91.00 117 TYR A CA 1
ATOM 937 C C . TYR A 1 117 ? 11.018 12.258 -2.062 1.00 91.00 117 TYR A C 1
ATOM 939 O O . TYR A 1 117 ? 9.936 12.445 -1.510 1.00 91.00 117 TYR A O 1
ATOM 947 N N . GLU A 1 118 ? 11.655 13.203 -2.753 1.00 87.56 118 GLU A N 1
ATOM 948 C CA . GLU A 1 118 ? 11.188 14.595 -2.830 1.00 87.56 118 GLU A CA 1
ATOM 949 C C . GLU A 1 118 ? 9.895 14.733 -3.639 1.00 87.56 118 GLU A C 1
ATOM 951 O O . GLU A 1 118 ? 8.987 15.461 -3.248 1.00 87.56 118 GLU A O 1
ATOM 956 N N . ASP A 1 119 ? 9.796 14.016 -4.761 1.00 89.56 119 ASP A N 1
ATOM 957 C CA . ASP A 1 119 ? 8.605 14.047 -5.604 1.00 89.56 119 ASP A CA 1
ATOM 958 C C . ASP A 1 119 ? 7.491 13.193 -4.987 1.00 89.56 119 ASP A C 1
ATOM 960 O O . ASP A 1 119 ? 7.663 11.995 -4.745 1.00 89.56 119 ASP A O 1
ATOM 964 N N . GLU A 1 120 ? 6.320 13.785 -4.757 1.00 91.75 120 GLU A N 1
ATOM 965 C CA . GLU A 1 120 ? 5.186 13.095 -4.134 1.00 91.75 120 GLU A CA 1
ATOM 966 C C . GLU A 1 120 ? 4.318 12.290 -5.122 1.00 91.75 120 GLU A C 1
ATOM 968 O O . GLU A 1 120 ? 3.492 11.475 -4.709 1.00 91.75 120 GLU A O 1
ATOM 973 N N . LEU A 1 121 ? 4.495 12.497 -6.429 1.00 94.38 121 LEU A N 1
ATOM 974 C CA . LEU A 1 121 ? 3.595 12.047 -7.491 1.00 94.38 121 LEU A CA 1
ATOM 975 C C . LEU A 1 121 ? 4.111 10.832 -8.272 1.00 94.38 121 LEU A C 1
ATOM 977 O O . LEU A 1 121 ? 3.296 10.097 -8.845 1.00 94.38 121 LEU A O 1
ATOM 981 N N . ILE A 1 122 ? 5.425 10.583 -8.293 1.00 96.31 122 ILE A N 1
ATOM 982 C CA . ILE A 1 122 ? 6.022 9.422 -8.968 1.00 96.31 122 ILE A CA 1
ATOM 983 C C . ILE A 1 122 ? 5.341 8.124 -8.517 1.00 96.31 122 ILE A C 1
ATOM 985 O O . ILE A 1 122 ? 5.148 7.867 -7.326 1.00 96.31 122 ILE A O 1
ATOM 989 N N . GLY A 1 123 ? 4.971 7.294 -9.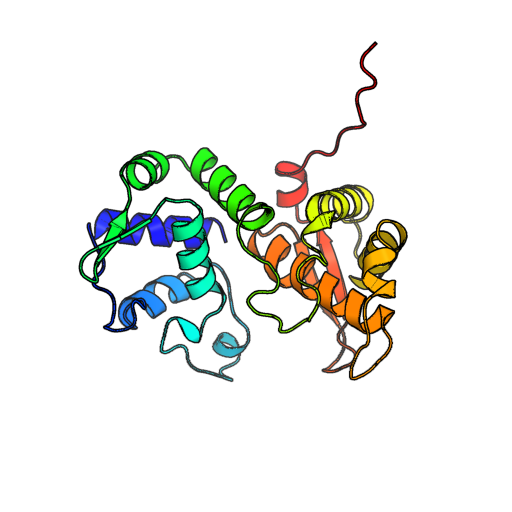497 1.00 96.69 123 GLY A N 1
ATOM 990 C CA . GLY A 1 123 ? 4.228 6.048 -9.311 1.00 96.69 123 GLY A CA 1
ATOM 991 C C . GLY A 1 123 ? 2.724 6.267 -9.155 1.00 96.69 123 GLY A C 1
ATOM 992 O O . GLY A 1 123 ? 1.948 5.703 -9.928 1.00 96.69 123 GLY A O 1
ATOM 993 N N . GLN A 1 124 ? 2.308 7.100 -8.196 1.00 97.31 124 GLN A N 1
ATOM 994 C CA . GLN A 1 124 ? 0.893 7.286 -7.868 1.00 97.31 124 GLN A CA 1
ATOM 995 C C . GLN A 1 124 ? 0.122 8.006 -8.977 1.00 97.31 124 GLN A C 1
ATOM 997 O O . GLN A 1 124 ? -0.960 7.557 -9.345 1.00 97.31 124 GLN A O 1
ATOM 1002 N N . HIS A 1 125 ? 0.671 9.079 -9.552 1.00 96.31 125 HIS A N 1
ATOM 1003 C CA . HIS A 1 125 ? 0.000 9.850 -10.604 1.00 96.31 125 HIS A CA 1
ATOM 1004 C C . HIS A 1 125 ? -0.389 8.974 -11.804 1.00 96.31 125 HIS A C 1
ATOM 1006 O O . HIS A 1 125 ? -1.510 9.044 -12.304 1.00 96.31 125 HIS A O 1
ATOM 1012 N N . GLY A 1 126 ? 0.520 8.095 -12.230 1.00 96.25 126 GLY A N 1
ATOM 1013 C CA . GLY A 1 126 ? 0.310 7.176 -13.343 1.00 96.25 126 GLY A CA 1
ATOM 1014 C C . GLY A 1 126 ? -0.005 5.740 -12.920 1.00 96.25 126 GLY A C 1
ATOM 1015 O O . GLY A 1 126 ? 0.268 4.828 -13.700 1.00 96.25 126 GLY A O 1
ATOM 1016 N N . TYR A 1 127 ? -0.560 5.484 -11.726 1.00 97.69 127 TYR A N 1
ATOM 1017 C CA . TYR A 1 127 ? -0.763 4.103 -11.253 1.00 97.69 127 TYR A CA 1
ATOM 1018 C C . TYR A 1 127 ? -1.610 3.263 -12.228 1.00 97.69 127 TYR A C 1
ATOM 1020 O O . TYR A 1 127 ? -1.323 2.088 -12.453 1.00 97.69 127 TYR A O 1
ATOM 1028 N N . GLY A 1 128 ? -2.621 3.873 -12.861 1.00 97.56 128 GLY A N 1
ATOM 1029 C CA . GLY A 1 128 ? -3.440 3.222 -13.886 1.00 97.56 128 GLY A CA 1
ATOM 1030 C C . GLY A 1 128 ? -2.630 2.828 -15.124 1.00 97.56 128 GLY A C 1
ATOM 1031 O O . GLY A 1 128 ? -2.844 1.753 -15.681 1.00 97.56 128 GLY A O 1
ATOM 1032 N N . PHE A 1 129 ? -1.640 3.638 -15.511 1.00 98.19 129 PHE A N 1
ATOM 1033 C CA . PHE A 1 129 ? -0.711 3.287 -16.583 1.00 98.19 129 PHE A CA 1
ATOM 1034 C C . PHE A 1 129 ? 0.175 2.101 -16.189 1.00 98.19 129 PHE A C 1
ATOM 1036 O O . PHE A 1 129 ? 0.345 1.183 -16.985 1.00 98.19 129 PHE A O 1
ATOM 1043 N N . SER A 1 130 ? 0.650 2.041 -14.942 1.00 98.50 130 SER A N 1
ATOM 1044 C CA . SER A 1 130 ? 1.374 0.868 -14.428 1.00 98.50 130 SER A CA 1
ATOM 1045 C C . SER A 1 130 ? 0.528 -0.410 -14.482 1.00 98.50 130 SER A C 1
ATOM 1047 O O . SER A 1 130 ? 1.035 -1.461 -14.872 1.00 98.50 130 SER A O 1
ATOM 1049 N N . LEU A 1 131 ? -0.774 -0.330 -14.174 1.00 98.44 131 LEU A N 1
ATOM 1050 C CA . LEU A 1 131 ? -1.700 -1.458 -14.342 1.00 98.44 131 LEU A CA 1
ATOM 1051 C C . LEU A 1 131 ? -1.844 -1.867 -15.819 1.00 98.44 131 LEU A C 1
ATOM 1053 O O . LEU A 1 131 ? -1.868 -3.056 -16.122 1.00 98.44 131 LEU A O 1
ATOM 1057 N N . ILE A 1 132 ? -1.875 -0.912 -16.754 1.00 98.19 132 ILE A N 1
ATOM 1058 C CA . ILE A 1 132 ? -1.881 -1.211 -18.198 1.00 98.19 132 ILE A CA 1
ATOM 1059 C C . ILE A 1 132 ? -0.587 -1.917 -18.618 1.00 98.19 132 ILE A C 1
ATOM 1061 O O . ILE A 1 132 ? -0.639 -2.917 -19.336 1.00 98.19 132 ILE A O 1
ATOM 1065 N N . LEU A 1 133 ? 0.572 -1.435 -18.158 1.00 98.50 133 LEU A N 1
ATOM 1066 C CA . LEU A 1 133 ? 1.856 -2.069 -18.449 1.00 98.50 133 LEU A CA 1
ATOM 1067 C C . LEU A 1 133 ? 1.901 -3.509 -17.921 1.00 98.50 133 LEU A C 1
ATOM 1069 O O . LEU A 1 133 ? 2.340 -4.402 -18.642 1.00 98.50 133 LEU A O 1
ATOM 1073 N N . LEU A 1 134 ? 1.406 -3.755 -16.708 1.00 98.50 134 LEU A N 1
ATOM 1074 C CA . LEU A 1 134 ? 1.325 -5.102 -16.136 1.00 98.50 134 LEU A CA 1
ATOM 1075 C C . LEU A 1 134 ? 0.338 -5.997 -16.881 1.00 98.50 134 LEU A C 1
ATOM 1077 O O . LEU A 1 134 ? 0.669 -7.137 -17.174 1.00 98.50 134 LEU A O 1
ATOM 1081 N N . SER A 1 135 ? -0.821 -5.477 -17.287 1.00 98.06 135 SER A N 1
ATOM 1082 C CA . SER A 1 135 ? -1.764 -6.241 -18.111 1.00 98.06 135 SER A CA 1
ATOM 1083 C C . SER A 1 135 ? -1.171 -6.651 -19.462 1.00 98.06 135 SER A C 1
ATOM 1085 O O . SER A 1 135 ? -1.617 -7.639 -20.037 1.00 98.06 135 SER A O 1
ATOM 1087 N N . LYS A 1 136 ? -0.197 -5.897 -19.987 1.00 97.38 136 LYS A N 1
ATOM 1088 C CA . LYS A 1 136 ? 0.438 -6.177 -21.280 1.00 97.38 136 LYS A CA 1
ATOM 1089 C C . LYS A 1 136 ? 1.695 -7.042 -21.170 1.00 97.38 136 LYS A C 1
ATOM 1091 O O . LYS A 1 136 ? 1.954 -7.837 -22.067 1.00 97.38 136 LYS A O 1
ATOM 1096 N N . TYR A 1 137 ? 2.494 -6.853 -20.122 1.00 98.31 137 TYR A N 1
ATOM 1097 C CA . TYR A 1 137 ? 3.836 -7.440 -20.016 1.00 98.31 137 TYR A CA 1
ATOM 1098 C C . TYR A 1 137 ? 4.044 -8.307 -18.765 1.00 98.31 137 TYR A C 1
ATOM 1100 O O . TYR A 1 137 ? 5.046 -9.010 -18.685 1.00 98.31 137 TYR A O 1
ATOM 1108 N N . GLY A 1 138 ? 3.120 -8.263 -17.804 1.00 97.62 138 GLY A N 1
ATOM 1109 C CA . GLY A 1 138 ? 3.273 -8.829 -16.461 1.00 97.62 138 GLY A CA 1
ATOM 1110 C C . GLY A 1 138 ? 3.152 -10.343 -16.357 1.00 97.62 138 GLY A C 1
ATOM 1111 O O . GLY A 1 138 ? 3.630 -10.907 -15.375 1.00 97.62 138 GLY A O 1
ATOM 1112 N N . ALA A 1 139 ? 2.586 -11.007 -17.368 1.00 97.50 139 ALA A N 1
ATOM 1113 C CA . ALA A 1 139 ? 2.510 -12.468 -17.401 1.00 97.50 139 ALA A CA 1
ATOM 1114 C C . ALA A 1 139 ? 3.908 -13.118 -17.406 1.00 97.50 139 ALA A C 1
ATOM 1116 O O . ALA A 1 139 ? 4.104 -14.197 -16.836 1.00 97.50 139 ALA A O 1
ATOM 1117 N N . GLU A 1 140 ? 4.882 -12.441 -18.019 1.00 97.88 140 GLU A N 1
ATOM 1118 C CA . GLU A 1 140 ? 6.284 -12.841 -18.042 1.00 97.88 140 GLU A CA 1
ATOM 1119 C C . GLU A 1 140 ? 7.084 -12.131 -16.947 1.00 97.88 140 GLU A C 1
ATOM 1121 O O . GLU A 1 140 ? 6.818 -10.986 -16.583 1.00 97.88 140 GLU A O 1
ATOM 1126 N N . LYS A 1 141 ? 8.136 -12.798 -16.464 1.00 97.75 141 LYS A N 1
ATOM 1127 C CA . LYS A 1 141 ? 9.095 -12.212 -15.526 1.00 97.75 141 LYS A CA 1
ATOM 1128 C C . LYS A 1 141 ? 9.841 -11.051 -16.183 1.00 97.75 141 LYS A C 1
ATOM 1130 O O . LYS A 1 141 ? 10.561 -11.245 -17.163 1.00 97.75 141 LYS A O 1
ATOM 1135 N N . ARG A 1 142 ? 9.708 -9.848 -15.625 1.00 97.75 142 ARG A N 1
ATOM 1136 C CA . ARG A 1 142 ? 10.380 -8.636 -16.119 1.00 97.75 142 ARG A CA 1
ATOM 1137 C C . ARG A 1 142 ? 10.983 -7.858 -14.961 1.00 97.75 142 ARG A C 1
ATOM 1139 O O . ARG A 1 142 ? 10.395 -7.808 -13.890 1.00 97.75 142 ARG A O 1
AT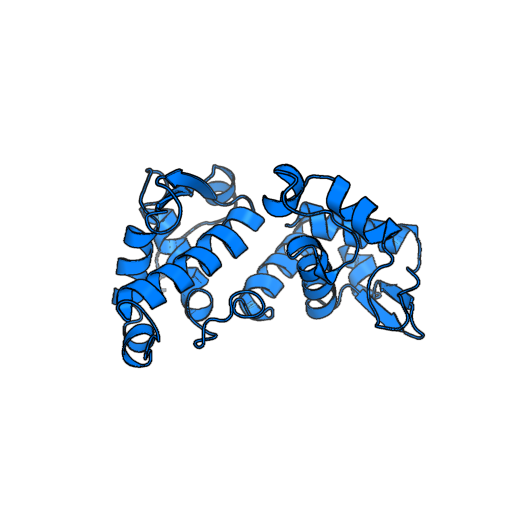OM 1146 N N . PHE A 1 143 ? 12.134 -7.227 -15.173 1.00 97.25 143 PHE A N 1
ATOM 1147 C CA . PHE A 1 143 ? 12.687 -6.317 -14.171 1.00 97.25 143 PHE A CA 1
ATOM 1148 C C . PHE A 1 143 ? 11.744 -5.135 -13.934 1.00 97.25 143 PHE A C 1
ATOM 1150 O O . PHE A 1 143 ? 11.104 -4.646 -14.860 1.00 97.25 143 PHE A O 1
ATOM 1157 N N . ASP A 1 144 ? 11.686 -4.645 -12.707 1.00 97.00 144 ASP A N 1
ATOM 1158 C CA . ASP A 1 144 ? 10.984 -3.417 -12.345 1.00 97.00 144 ASP A CA 1
ATOM 1159 C C . ASP A 1 144 ? 11.435 -2.208 -13.188 1.00 97.00 144 ASP A C 1
ATOM 1161 O O . ASP A 1 144 ? 10.600 -1.424 -13.646 1.00 97.00 144 ASP A O 1
ATOM 1165 N N . SER A 1 145 ? 12.728 -2.133 -13.519 1.00 95.88 145 SER A N 1
ATOM 1166 C CA . SER A 1 145 ? 13.294 -1.117 -14.415 1.00 95.88 145 SER A CA 1
ATOM 1167 C C . SER A 1 145 ? 12.675 -1.113 -15.820 1.00 95.88 145 SER A C 1
ATOM 1169 O O . SER A 1 145 ? 12.525 -0.049 -16.416 1.00 95.88 145 SER A O 1
ATOM 1171 N N . PHE A 1 146 ? 12.230 -2.264 -16.343 1.00 97.81 146 PHE A N 1
ATOM 1172 C CA . PHE A 1 146 ? 11.541 -2.341 -17.640 1.00 97.81 146 PHE A CA 1
ATOM 1173 C C . PHE A 1 146 ? 10.200 -1.594 -17.628 1.00 97.81 146 PHE A C 1
ATOM 1175 O O . PHE A 1 146 ? 9.765 -1.068 -18.663 1.00 97.81 146 PHE A O 1
ATOM 1182 N N . TYR A 1 147 ? 9.523 -1.586 -16.478 1.00 98.44 147 TYR A N 1
ATOM 1183 C CA . TYR A 1 147 ? 8.282 -0.847 -16.275 1.00 98.44 147 TYR A CA 1
ATOM 1184 C C . TYR A 1 147 ? 8.566 0.627 -16.009 1.00 98.44 147 TYR A C 1
ATOM 1186 O O . TYR A 1 147 ? 7.906 1.471 -16.613 1.00 98.44 147 TYR A O 1
ATOM 1194 N N . ALA A 1 148 ? 9.576 0.927 -15.187 1.00 97.81 148 ALA A N 1
ATOM 1195 C CA . ALA A 1 148 ? 10.009 2.293 -14.910 1.00 97.81 148 ALA A CA 1
ATOM 1196 C C . ALA A 1 148 ? 10.366 3.042 -16.202 1.00 97.81 148 ALA A C 1
ATOM 1198 O O . ALA A 1 148 ? 9.846 4.126 -16.445 1.00 97.81 148 ALA A O 1
ATOM 1199 N N . GLU A 1 149 ? 11.154 2.430 -17.091 1.00 97.81 149 GLU A N 1
ATOM 1200 C CA . GLU A 1 149 ? 11.526 3.012 -18.387 1.00 97.81 149 GLU A CA 1
ATOM 1201 C C . GLU A 1 149 ? 10.291 3.421 -19.211 1.00 97.81 149 GLU A C 1
ATOM 1203 O O . GLU A 1 149 ? 10.225 4.516 -19.767 1.00 97.81 149 GLU A O 1
ATOM 1208 N N . LYS A 1 150 ? 9.259 2.569 -19.257 1.00 98.56 150 LYS A N 1
ATOM 1209 C CA . LYS A 1 150 ? 8.015 2.867 -19.991 1.00 98.56 150 LYS A CA 1
ATOM 1210 C C . LYS A 1 150 ? 7.176 3.920 -19.294 1.00 98.56 150 LYS A C 1
ATOM 1212 O O . LYS A 1 150 ? 6.579 4.748 -19.976 1.00 98.56 150 LYS A O 1
ATOM 1217 N N . TYR A 1 151 ? 7.122 3.875 -17.966 1.00 98.38 151 TYR A N 1
ATOM 1218 C CA . TYR A 1 151 ? 6.444 4.876 -17.157 1.00 98.38 151 TYR A CA 1
ATOM 1219 C C . TYR A 1 151 ? 7.026 6.262 -17.428 1.00 98.38 151 TYR A C 1
ATOM 1221 O O . TYR A 1 151 ? 6.292 7.164 -17.816 1.00 98.38 151 TYR A O 1
ATOM 1229 N N . PHE A 1 152 ? 8.344 6.420 -17.334 1.00 97.44 152 PHE A N 1
ATOM 1230 C CA . PHE A 1 152 ? 8.985 7.714 -17.548 1.00 97.44 152 PHE A CA 1
ATOM 1231 C C . PHE A 1 152 ? 9.040 8.139 -19.013 1.00 97.44 152 PHE A C 1
ATOM 1233 O O . PHE A 1 152 ? 9.033 9.330 -19.292 1.00 97.44 152 PHE A O 1
ATOM 1240 N N . LYS A 1 153 ? 8.965 7.205 -19.968 1.00 97.44 153 LYS A N 1
ATOM 1241 C CA . LYS A 1 153 ? 8.706 7.568 -21.367 1.00 97.44 153 LYS A CA 1
ATOM 1242 C C . LYS A 1 153 ? 7.326 8.214 -21.560 1.00 97.44 153 LYS A C 1
ATOM 1244 O O . LYS A 1 153 ? 7.177 9.062 -22.433 1.00 97.44 153 LYS A O 1
ATOM 1249 N N . ALA A 1 154 ? 6.320 7.802 -20.786 1.00 97.06 154 ALA A N 1
ATOM 1250 C CA . ALA A 1 154 ? 4.981 8.395 -20.819 1.00 97.06 154 ALA A CA 1
ATOM 1251 C C . ALA A 1 154 ? 4.867 9.665 -19.956 1.00 97.06 154 ALA A C 1
ATOM 1253 O O . ALA A 1 154 ? 4.039 10.524 -20.251 1.00 97.06 154 ALA A O 1
ATOM 1254 N N . PHE A 1 155 ? 5.695 9.782 -18.916 1.00 95.69 155 PHE A N 1
ATOM 1255 C CA . PHE A 1 155 ? 5.702 10.899 -17.972 1.00 95.69 155 PHE A CA 1
ATOM 1256 C C . PHE A 1 155 ? 7.123 11.467 -17.764 1.00 95.69 155 PHE A C 1
ATOM 1258 O O . PHE A 1 155 ? 7.665 11.367 -16.656 1.00 95.69 155 PHE A O 1
ATOM 1265 N N . PRO A 1 156 ? 7.754 12.036 -18.811 1.00 94.81 156 PRO A N 1
ATOM 1266 C CA . PRO A 1 156 ? 9.144 12.503 -18.751 1.00 94.81 156 PRO A CA 1
ATOM 1267 C C . PRO A 1 156 ? 9.351 13.652 -17.758 1.00 94.81 156 PRO A C 1
ATOM 1269 O O . PRO A 1 156 ? 10.417 13.753 -17.152 1.00 94.81 156 PRO A O 1
ATOM 1272 N N . GLN A 1 157 ? 8.307 14.449 -17.501 1.00 93.50 157 GLN A N 1
ATOM 1273 C CA . GLN A 1 157 ? 8.358 15.588 -16.586 1.00 93.50 157 GLN A CA 1
ATOM 1274 C C . GLN A 1 157 ? 8.777 15.207 -15.161 1.00 93.50 157 GLN A C 1
ATOM 1276 O O . GLN A 1 157 ? 9.316 16.039 -14.445 1.00 93.50 157 GLN A O 1
ATOM 1281 N N . PHE A 1 158 ? 8.551 13.955 -14.743 1.00 91.88 158 PHE A N 1
ATOM 1282 C CA . PHE A 1 158 ? 8.948 13.496 -13.412 1.00 91.88 158 PHE A CA 1
ATOM 1283 C C . PHE A 1 158 ? 10.451 13.256 -13.272 1.00 91.88 158 PHE A C 1
ATOM 1285 O O . PHE A 1 158 ? 10.908 13.085 -12.154 1.00 91.88 158 PHE A O 1
ATOM 1292 N N . ILE A 1 159 ? 11.216 13.193 -14.364 1.00 90.31 159 ILE A N 1
ATOM 1293 C CA . ILE A 1 159 ? 12.683 13.098 -14.307 1.00 90.31 159 ILE A CA 1
ATOM 1294 C C . ILE A 1 159 ? 13.301 14.492 -14.389 1.00 90.31 159 ILE A C 1
ATOM 1296 O O . ILE A 1 159 ? 14.246 14.788 -13.664 1.00 90.31 159 ILE A O 1
ATOM 1300 N N . GLU A 1 160 ? 12.743 15.353 -15.242 1.00 86.62 160 GLU A N 1
ATOM 1301 C CA . GLU A 1 160 ? 13.265 16.695 -15.535 1.00 86.62 160 GLU A CA 1
ATOM 1302 C C . GLU A 1 160 ? 13.356 17.602 -14.298 1.00 86.62 160 GLU A C 1
ATOM 1304 O O . GLU A 1 160 ? 14.164 18.528 -14.267 1.00 86.62 160 GLU A O 1
ATOM 1309 N N . THR A 1 161 ? 12.554 17.332 -13.267 1.00 77.94 161 THR A N 1
ATOM 1310 C CA . THR A 1 161 ? 12.482 18.131 -12.037 1.00 77.94 161 THR A CA 1
ATOM 1311 C C . THR A 1 161 ? 13.357 17.609 -10.895 1.00 77.94 161 THR A C 1
ATOM 1313 O O . THR A 1 161 ? 13.412 18.247 -9.845 1.00 77.94 161 THR A O 1
ATOM 1316 N N . ILE A 1 162 ? 14.035 16.466 -11.056 1.00 86.00 162 ILE A N 1
ATOM 1317 C CA . ILE A 1 162 ? 14.787 15.817 -9.972 1.00 86.00 162 ILE A CA 1
ATOM 1318 C C . ILE A 1 162 ? 16.246 16.268 -9.973 1.00 86.00 162 ILE A C 1
ATOM 1320 O O . ILE A 1 162 ? 16.953 16.129 -10.968 1.00 86.00 162 ILE A O 1
ATOM 1324 N N . THR A 1 163 ? 16.736 16.693 -8.807 1.00 83.62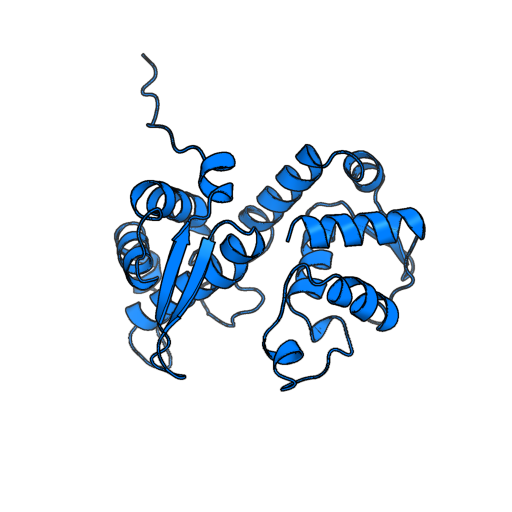 163 THR A N 1
ATOM 1325 C CA . THR A 1 163 ? 18.172 16.896 -8.560 1.00 83.62 163 THR A CA 1
ATOM 1326 C C . THR A 1 163 ? 18.636 15.938 -7.461 1.00 83.62 163 THR A C 1
ATOM 1328 O O . THR A 1 163 ? 18.582 16.284 -6.282 1.00 83.62 163 THR A O 1
ATOM 1331 N N . PRO A 1 164 ? 19.054 14.702 -7.795 1.00 83.25 164 PRO A N 1
ATOM 1332 C CA . PRO A 1 164 ? 19.344 13.706 -6.776 1.00 83.25 164 PRO A CA 1
ATOM 1333 C C . PRO A 1 164 ? 20.653 14.032 -6.049 1.00 83.25 164 PRO A C 1
ATOM 1335 O O . PRO A 1 164 ? 21.642 14.437 -6.656 1.00 83.25 164 PRO A O 1
ATOM 1338 N N . THR A 1 165 ? 20.702 13.772 -4.741 1.00 81.12 165 THR A N 1
ATOM 1339 C CA . THR A 1 165 ? 21.947 13.884 -3.959 1.00 81.12 165 THR A CA 1
ATOM 1340 C C . THR A 1 165 ? 22.982 12.817 -4.352 1.00 81.12 165 THR A C 1
ATOM 1342 O O . THR A 1 165 ? 24.178 13.006 -4.145 1.00 81.12 165 THR A O 1
ATOM 1345 N N . TYR A 1 166 ? 22.537 11.682 -4.904 1.00 79.19 166 TYR A N 1
ATOM 1346 C CA . TYR A 1 166 ? 23.384 10.566 -5.332 1.00 79.19 166 TYR A CA 1
ATOM 1347 C C . TYR A 1 166 ? 22.777 9.830 -6.537 1.00 79.19 166 TYR A C 1
ATOM 1349 O O . TYR A 1 166 ? 21.564 9.624 -6.589 1.00 79.19 166 TYR A O 1
ATOM 1357 N N . GLY A 1 167 ? 23.624 9.358 -7.457 1.00 85.31 167 GLY A N 1
ATOM 1358 C CA . GLY A 1 167 ? 23.201 8.651 -8.672 1.00 85.31 167 GLY A CA 1
ATOM 1359 C C . GLY A 1 167 ? 22.662 9.587 -9.760 1.00 85.31 167 GLY A C 1
ATOM 1360 O O . GLY A 1 167 ? 22.822 10.802 -9.678 1.00 85.31 167 GLY A O 1
ATOM 1361 N N . THR A 1 168 ? 22.050 9.017 -10.801 1.00 91.25 168 THR A N 1
ATOM 1362 C CA . THR A 1 168 ? 21.403 9.798 -11.871 1.00 91.25 168 THR A CA 1
ATOM 1363 C C . THR A 1 168 ? 19.932 10.062 -11.547 1.00 91.25 168 THR A C 1
ATOM 1365 O O . THR A 1 168 ? 19.330 9.344 -10.739 1.00 91.25 168 THR A O 1
ATOM 1368 N N . ALA A 1 169 ? 19.335 11.072 -12.187 1.00 92.25 169 ALA A N 1
ATOM 1369 C CA . ALA A 1 169 ? 17.916 11.387 -12.016 1.00 92.25 169 ALA A CA 1
ATOM 1370 C C . ALA A 1 169 ? 17.029 10.194 -12.410 1.00 92.25 169 ALA A C 1
ATOM 1372 O O . ALA A 1 169 ? 16.084 9.859 -11.700 1.00 92.25 169 ALA A O 1
ATOM 1373 N N . GLU A 1 170 ? 17.391 9.476 -13.475 1.00 92.25 170 GLU A N 1
ATOM 1374 C CA . GLU A 1 170 ? 16.698 8.276 -13.949 1.00 92.25 170 GLU A CA 1
ATOM 1375 C C . GLU A 1 170 ? 16.774 7.139 -12.929 1.00 92.25 170 GLU A C 1
ATOM 1377 O O . GLU A 1 170 ? 15.766 6.491 -12.652 1.00 92.25 170 GLU A O 1
ATOM 1382 N N . GLN A 1 171 ? 17.951 6.896 -12.342 1.00 91.69 171 GLN A N 1
ATOM 1383 C CA . GLN A 1 171 ? 18.130 5.868 -11.316 1.00 91.69 171 GLN A CA 1
ATOM 1384 C C . GLN A 1 171 ? 17.283 6.192 -10.077 1.00 91.69 171 GLN A C 1
ATOM 1386 O O . GLN A 1 171 ? 16.592 5.319 -9.547 1.00 91.69 171 GLN A O 1
ATOM 1391 N N . TYR A 1 172 ? 17.312 7.449 -9.630 1.00 92.94 172 TYR A N 1
ATOM 1392 C CA . TYR A 1 172 ? 16.531 7.921 -8.491 1.00 92.94 172 TYR A CA 1
ATOM 1393 C C . TYR A 1 172 ? 15.023 7.782 -8.750 1.00 92.94 172 TYR A C 1
ATOM 1395 O O . TYR A 1 172 ? 14.316 7.165 -7.947 1.00 92.94 172 TYR A O 1
ATOM 1403 N N . ALA A 1 173 ? 14.544 8.268 -9.898 1.00 94.75 173 ALA A N 1
ATOM 1404 C CA . ALA A 1 173 ? 13.145 8.187 -10.305 1.00 94.75 173 ALA A CA 1
ATOM 1405 C C . ALA A 1 173 ? 12.682 6.730 -10.462 1.00 94.75 173 ALA A C 1
ATOM 1407 O O . ALA A 1 173 ? 11.615 6.360 -9.970 1.00 94.75 173 ALA A O 1
ATOM 1408 N N . SER A 1 174 ? 13.505 5.876 -11.082 1.00 94.88 174 SER A N 1
ATOM 1409 C CA . SER A 1 174 ? 13.233 4.443 -11.233 1.00 94.88 174 SER A CA 1
ATOM 1410 C C . SER A 1 174 ? 13.091 3.754 -9.881 1.00 94.88 174 SER A C 1
ATOM 1412 O O . SER A 1 174 ? 12.137 3.006 -9.685 1.00 94.88 174 SER A O 1
ATOM 1414 N N . ASN A 1 175 ? 13.990 4.022 -8.932 1.00 93.19 175 ASN A N 1
ATOM 1415 C CA . ASN A 1 175 ? 13.915 3.434 -7.594 1.00 93.19 175 ASN A CA 1
ATOM 1416 C C . ASN A 1 175 ? 12.652 3.899 -6.847 1.00 93.19 175 ASN A C 1
ATOM 1418 O O . ASN A 1 175 ? 11.953 3.076 -6.250 1.00 93.19 175 ASN A O 1
ATOM 1422 N N . CYS A 1 176 ? 12.328 5.195 -6.937 1.00 95.19 176 CYS A N 1
ATOM 1423 C CA . CYS A 1 176 ? 11.105 5.770 -6.374 1.00 95.19 176 CYS A CA 1
ATOM 1424 C C . CYS A 1 176 ? 9.856 5.068 -6.928 1.00 95.19 176 CYS A C 1
ATOM 1426 O O . CYS A 1 176 ? 9.031 4.538 -6.177 1.00 95.19 176 CYS A O 1
ATOM 1428 N N . TYR A 1 177 ? 9.760 4.995 -8.259 1.00 97.25 177 TYR A N 1
ATOM 1429 C CA . TYR A 1 177 ? 8.676 4.327 -8.969 1.00 97.25 177 TYR A CA 1
ATOM 1430 C C . TYR A 1 177 ? 8.538 2.861 -8.548 1.00 97.25 177 TYR A C 1
ATOM 1432 O O . TYR A 1 177 ? 7.429 2.422 -8.229 1.00 97.25 177 TYR A O 1
ATOM 1440 N N . SER A 1 178 ? 9.649 2.119 -8.516 1.00 96.38 178 SER A N 1
ATOM 1441 C CA . SER A 1 178 ? 9.672 0.694 -8.188 1.00 96.38 178 SER A CA 1
ATOM 1442 C C . SER A 1 178 ? 9.163 0.413 -6.777 1.00 96.38 178 SER A C 1
ATOM 1444 O O . SER A 1 178 ? 8.270 -0.420 -6.596 1.00 96.38 178 SER A O 1
ATOM 1446 N N . ILE A 1 179 ? 9.697 1.120 -5.773 1.00 95.25 179 ILE A N 1
ATOM 1447 C CA . ILE A 1 179 ? 9.331 0.911 -4.367 1.00 95.25 179 ILE A CA 1
ATOM 1448 C C . ILE A 1 179 ? 7.852 1.236 -4.153 1.00 95.25 179 ILE A C 1
ATOM 1450 O O . ILE A 1 179 ? 7.123 0.439 -3.555 1.00 95.25 179 ILE A O 1
ATOM 1454 N N . ARG A 1 180 ? 7.389 2.385 -4.658 1.00 97.25 180 ARG A N 1
ATOM 1455 C CA . ARG A 1 180 ? 5.999 2.821 -4.484 1.00 97.25 180 ARG A CA 1
ATOM 1456 C C . ARG A 1 180 ? 5.017 1.896 -5.190 1.00 97.25 180 ARG A C 1
ATOM 1458 O O . ARG A 1 180 ? 4.052 1.441 -4.582 1.00 97.25 180 ARG A O 1
ATOM 1465 N N . THR A 1 181 ? 5.283 1.588 -6.457 1.00 98.19 181 THR A N 1
ATOM 1466 C CA . THR A 1 181 ? 4.347 0.854 -7.312 1.00 98.19 181 THR A CA 1
ATOM 1467 C C . THR A 1 181 ? 4.329 -0.632 -6.975 1.00 98.19 181 THR A C 1
ATOM 1469 O O . THR A 1 181 ? 3.259 -1.194 -6.746 1.00 98.19 181 THR A O 1
ATOM 1472 N N . PHE A 1 182 ? 5.488 -1.289 -6.913 1.00 97.94 182 PHE A N 1
ATOM 1473 C CA . PHE A 1 182 ? 5.541 -2.742 -6.749 1.00 97.94 182 PHE A CA 1
ATOM 1474 C C . PHE A 1 182 ? 5.563 -3.156 -5.283 1.00 97.94 182 PHE A C 1
ATOM 1476 O O . PHE A 1 182 ? 4.712 -3.939 -4.869 1.00 97.94 182 PHE A O 1
ATOM 1483 N N . GLU A 1 183 ? 6.493 -2.624 -4.487 1.00 95.19 183 GLU A N 1
ATOM 1484 C CA . GLU A 1 183 ? 6.715 -3.102 -3.115 1.00 95.19 183 GLU A CA 1
ATOM 1485 C C . GLU A 1 183 ? 5.696 -2.567 -2.104 1.00 95.19 183 GLU A C 1
ATOM 1487 O O . GLU A 1 183 ? 5.410 -3.258 -1.128 1.00 95.19 183 GLU A O 1
ATOM 1492 N N . ARG A 1 184 ? 5.151 -1.362 -2.317 1.00 95.44 184 ARG A N 1
ATOM 1493 C CA . ARG A 1 184 ? 4.266 -0.680 -1.351 1.00 95.44 184 ARG A CA 1
ATOM 1494 C C . ARG A 1 184 ? 2.834 -0.462 -1.834 1.00 95.44 184 ARG A C 1
ATOM 1496 O O . ARG A 1 184 ? 2.020 0.085 -1.092 1.00 95.44 184 ARG A O 1
ATOM 1503 N N . PHE A 1 185 ? 2.502 -0.923 -3.036 1.00 97.94 185 PHE A N 1
ATOM 1504 C CA . PHE A 1 185 ? 1.135 -0.920 -3.547 1.00 97.94 185 PHE A CA 1
ATOM 1505 C C . PHE A 1 185 ? 0.733 -2.289 -4.089 1.00 97.94 185 PHE A C 1
ATOM 1507 O O . PHE A 1 185 ? -0.074 -2.977 -3.467 1.00 97.94 185 PHE A O 1
ATOM 1514 N N . LEU A 1 186 ? 1.284 -2.722 -5.220 1.00 98.38 186 LEU A N 1
ATOM 1515 C CA . LEU A 1 186 ? 0.790 -3.922 -5.897 1.00 98.38 186 LEU A CA 1
ATOM 1516 C C . LEU A 1 186 ? 1.012 -5.200 -5.079 1.00 98.38 186 LEU A C 1
ATOM 1518 O O . LEU A 1 186 ? 0.090 -6.010 -4.970 1.00 98.38 186 LEU A O 1
ATOM 1522 N N . SER A 1 187 ? 2.180 -5.365 -4.449 1.00 97.69 187 SER A N 1
ATOM 1523 C CA . SER A 1 187 ? 2.455 -6.512 -3.569 1.00 97.69 187 SER A CA 1
ATOM 1524 C C . SER A 1 187 ? 1.533 -6.515 -2.344 1.00 97.69 187 SER A C 1
ATOM 1526 O O . SER A 1 187 ? 1.011 -7.559 -1.958 1.00 97.69 187 SER A O 1
ATOM 1528 N N . TYR A 1 188 ? 1.238 -5.341 -1.774 1.00 97.75 188 TYR A N 1
ATOM 1529 C CA . TYR A 1 188 ? 0.335 -5.201 -0.634 1.00 97.75 188 TYR A CA 1
ATOM 1530 C C . TYR A 1 188 ? -1.076 -5.689 -0.967 1.00 97.75 188 TYR A C 1
ATOM 1532 O O . TYR A 1 188 ? -1.763 -6.211 -0.086 1.00 97.75 188 TYR A O 1
ATOM 1540 N N . PHE A 1 189 ? -1.522 -5.553 -2.214 1.00 98.06 189 PHE A N 1
ATOM 1541 C CA . PHE A 1 189 ? -2.800 -6.089 -2.687 1.00 98.06 189 PHE A CA 1
ATOM 1542 C C . PHE A 1 189 ? -2.692 -7.495 -3.299 1.00 98.06 189 PHE A C 1
ATOM 1544 O O . PHE A 1 189 ? -3.701 -8.020 -3.758 1.00 98.06 189 PHE A O 1
ATOM 1551 N N . GLY A 1 190 ? -1.512 -8.125 -3.267 1.00 97.75 190 GLY A N 1
ATOM 1552 C CA . GLY A 1 190 ? -1.287 -9.470 -3.806 1.00 97.75 190 GLY A CA 1
ATOM 1553 C C . GLY A 1 190 ? -1.382 -9.540 -5.330 1.00 97.75 190 GLY A C 1
ATOM 1554 O O . GLY A 1 190 ? -1.707 -10.589 -5.877 1.00 97.75 190 GLY A O 1
ATOM 1555 N N . LEU A 1 191 ? -1.158 -8.419 -6.018 1.00 98.50 191 LEU A N 1
ATOM 1556 C CA . LEU A 1 191 ? -1.320 -8.292 -7.469 1.00 98.50 191 LEU A CA 1
ATOM 1557 C C . LEU A 1 191 ? -0.055 -8.651 -8.249 1.00 98.50 191 LEU A C 1
ATOM 1559 O O . LEU A 1 191 ? -0.115 -8.906 -9.450 1.00 98.50 191 LEU A O 1
ATOM 1563 N N . VAL A 1 192 ? 1.091 -8.658 -7.575 1.00 98.62 192 VAL A N 1
ATOM 1564 C CA . VAL A 1 192 ? 2.370 -9.045 -8.164 1.00 98.62 192 VAL A CA 1
ATOM 1565 C C . VAL A 1 192 ? 3.160 -9.923 -7.208 1.00 98.62 192 VAL A C 1
ATOM 1567 O O . VAL A 1 192 ? 3.090 -9.757 -5.989 1.00 98.62 192 VAL A O 1
ATOM 1570 N N . GLU A 1 193 ? 3.945 -10.814 -7.790 1.00 97.88 193 GLU A N 1
ATOM 1571 C CA . GLU A 1 193 ? 5.059 -11.499 -7.150 1.00 97.88 193 GLU A CA 1
ATOM 1572 C C . GLU A 1 193 ? 6.346 -10.715 -7.415 1.00 97.88 193 GLU A C 1
ATOM 1574 O O . GLU A 1 193 ? 6.531 -10.146 -8.496 1.00 97.88 193 GLU A O 1
ATOM 1579 N N . ILE A 1 194 ? 7.228 -10.677 -6.414 1.00 96.56 194 ILE A N 1
ATOM 1580 C CA . ILE A 1 194 ? 8.503 -9.963 -6.489 1.00 96.56 194 ILE A CA 1
ATOM 1581 C C . ILE A 1 194 ? 9.631 -10.921 -6.125 1.00 96.56 194 ILE A C 1
ATOM 1583 O O . ILE A 1 194 ? 9.784 -11.310 -4.967 1.00 96.56 194 ILE A O 1
ATOM 1587 N N . GLU A 1 195 ? 10.461 -11.248 -7.107 1.00 95.06 195 GLU A N 1
ATOM 1588 C CA . GLU A 1 195 ? 11.707 -11.981 -6.904 1.00 95.06 195 GLU A CA 1
ATOM 1589 C C . GLU A 1 195 ? 12.850 -10.977 -6.745 1.00 95.06 195 GLU A C 1
ATOM 1591 O O . GLU A 1 195 ? 13.148 -10.191 -7.648 1.00 95.06 195 GLU A O 1
ATOM 1596 N N . LYS A 1 196 ? 13.491 -10.974 -5.573 1.00 89.38 196 LYS A N 1
ATOM 1597 C CA . LYS A 1 196 ? 14.589 -10.049 -5.271 1.00 89.38 196 LYS A CA 1
ATOM 1598 C C . LYS A 1 196 ? 15.916 -10.660 -5.725 1.00 89.38 196 LYS A C 1
ATOM 1600 O O . LYS A 1 196 ? 16.365 -11.645 -5.147 1.00 89.38 196 LYS A O 1
ATOM 1605 N N . HIS A 1 197 ? 16.562 -10.050 -6.714 1.00 82.88 197 HIS A N 1
ATOM 1606 C CA . HIS A 1 197 ? 17.881 -10.439 -7.219 1.00 82.88 197 HIS A CA 1
ATOM 1607 C C . HIS A 1 197 ? 18.959 -9.439 -6.790 1.00 82.88 197 HIS A C 1
ATOM 1609 O O . HIS A 1 197 ? 18.693 -8.247 -6.678 1.00 82.88 197 HIS A O 1
ATOM 1615 N N . GLY A 1 198 ? 20.192 -9.913 -6.589 1.00 73.00 198 GLY A N 1
ATOM 1616 C CA . GLY A 1 198 ? 21.334 -9.073 -6.206 1.00 73.00 1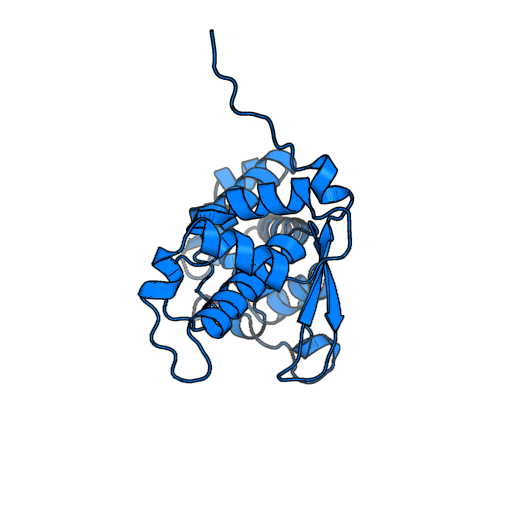98 GLY A CA 1
ATOM 1617 C C . GLY A 1 198 ? 21.439 -8.793 -4.700 1.00 73.00 198 GLY A C 1
ATOM 1618 O O . GLY A 1 198 ? 20.560 -9.146 -3.910 1.00 73.00 198 GLY A O 1
ATOM 1619 N N . LYS A 1 199 ? 22.553 -8.175 -4.287 1.00 62.66 199 LYS A N 1
ATOM 1620 C CA . LYS A 1 199 ? 22.830 -7.785 -2.893 1.00 62.66 199 LYS A CA 1
ATOM 1621 C C . LYS A 1 199 ? 22.841 -6.261 -2.764 1.00 62.66 199 LYS A C 1
ATOM 1623 O O . LYS A 1 199 ? 23.385 -5.575 -3.620 1.00 62.66 199 LYS A O 1
ATOM 1628 N N . MET A 1 200 ? 22.295 -5.756 -1.656 1.00 64.12 200 MET A N 1
ATOM 1629 C CA . MET A 1 200 ? 22.329 -4.340 -1.255 1.00 64.12 200 MET A CA 1
ATOM 1630 C C . MET A 1 200 ? 22.022 -3.343 -2.389 1.00 64.12 200 MET A C 1
ATOM 1632 O O . MET A 1 200 ? 20.855 -3.175 -2.727 1.00 64.12 200 MET A O 1
ATOM 1636 N N . LEU A 1 201 ? 23.048 -2.688 -2.944 1.00 48.75 201 LEU A N 1
ATOM 1637 C CA . LEU A 1 201 ? 22.945 -1.587 -3.909 1.00 48.75 201 LEU A CA 1
ATOM 1638 C C . LEU A 1 201 ? 22.622 -2.044 -5.342 1.00 48.75 201 LEU A C 1
ATOM 1640 O O . LEU A 1 201 ? 22.149 -1.243 -6.136 1.00 48.75 201 LEU A O 1
ATOM 1644 N N . GLU A 1 202 ? 22.819 -3.325 -5.668 1.00 57.72 202 GLU A N 1
ATOM 1645 C CA . GLU A 1 202 ? 22.488 -3.900 -6.985 1.00 57.72 202 GLU A CA 1
ATOM 1646 C C . GLU A 1 202 ? 21.138 -4.630 -6.984 1.00 57.72 202 GLU A C 1
ATOM 1648 O O . GLU A 1 202 ? 20.856 -5.446 -7.870 1.00 57.72 202 GLU A O 1
ATOM 1653 N N . ARG A 1 203 ? 20.319 -4.404 -5.949 1.00 68.81 203 ARG A N 1
ATOM 1654 C CA . ARG A 1 203 ? 19.060 -5.122 -5.786 1.00 68.81 203 ARG A CA 1
ATOM 1655 C C . ARG A 1 203 ? 18.121 -4.769 -6.933 1.00 68.81 203 ARG A C 1
ATOM 1657 O O . ARG A 1 203 ? 17.673 -3.635 -7.051 1.00 68.81 203 ARG A O 1
ATOM 1664 N N . ARG A 1 204 ? 17.820 -5.762 -7.763 1.00 82.06 204 ARG A N 1
ATOM 1665 C CA . ARG A 1 204 ? 16.850 -5.670 -8.850 1.00 82.06 204 ARG A CA 1
ATOM 1666 C C . ARG A 1 204 ? 15.659 -6.543 -8.520 1.00 82.06 204 ARG A C 1
ATOM 1668 O O . ARG A 1 204 ? 15.821 -7.696 -8.120 1.00 82.06 204 ARG A O 1
ATOM 1675 N N . ASN A 1 205 ? 14.470 -5.994 -8.698 1.00 93.31 205 ASN A N 1
ATOM 1676 C CA . ASN A 1 205 ? 13.237 -6.730 -8.492 1.00 93.31 205 ASN A CA 1
ATOM 1677 C C . ASN A 1 205 ? 12.768 -7.281 -9.839 1.00 93.31 205 ASN A C 1
ATOM 1679 O O . ASN A 1 205 ? 12.640 -6.537 -10.810 1.00 93.31 205 ASN A O 1
ATOM 1683 N N . ILE A 1 206 ? 12.512 -8.583 -9.909 1.00 96.94 206 ILE A N 1
ATOM 1684 C CA . ILE A 1 206 ? 11.793 -9.194 -11.024 1.00 96.94 206 ILE A CA 1
ATOM 1685 C C . ILE A 1 206 ? 10.325 -9.283 -10.624 1.00 96.94 206 ILE A C 1
ATOM 1687 O O . ILE A 1 206 ? 9.988 -9.828 -9.576 1.00 96.94 206 ILE A O 1
ATOM 1691 N N . ILE A 1 207 ? 9.468 -8.724 -11.466 1.00 98.31 207 ILE A N 1
ATOM 1692 C CA . ILE A 1 207 ? 8.035 -8.583 -11.261 1.00 98.31 207 ILE A CA 1
ATOM 1693 C C . ILE A 1 207 ? 7.295 -9.538 -12.191 1.00 98.31 207 ILE A C 1
ATOM 1695 O O . ILE A 1 207 ? 7.632 -9.654 -13.376 1.00 98.31 207 ILE A O 1
ATOM 1699 N N . ARG A 1 208 ? 6.254 -10.171 -11.653 1.00 98.44 208 ARG A N 1
ATOM 1700 C CA . ARG A 1 208 ? 5.265 -10.956 -12.395 1.00 98.44 208 ARG A CA 1
ATOM 1701 C C . ARG A 1 208 ? 3.872 -10.703 -11.820 1.00 98.44 208 ARG A C 1
ATOM 1703 O O . ARG A 1 208 ? 3.741 -10.541 -10.610 1.00 98.44 208 ARG A O 1
ATOM 1710 N N . THR A 1 209 ? 2.837 -10.659 -12.652 1.00 98.56 209 THR A N 1
ATOM 1711 C CA . THR A 1 209 ? 1.446 -10.596 -12.180 1.00 98.56 209 THR A CA 1
ATOM 1712 C C . THR A 1 209 ? 1.012 -11.922 -11.565 1.00 98.56 209 THR A C 1
ATOM 1714 O O . THR A 1 209 ? 1.415 -12.997 -12.008 1.00 98.56 209 THR A O 1
ATOM 1717 N N . THR A 1 210 ? 0.172 -11.842 -10.537 1.00 98.50 210 THR A N 1
ATOM 1718 C CA . THR A 1 210 ? -0.503 -13.013 -9.962 1.00 98.50 210 THR A CA 1
ATOM 1719 C C . THR A 1 210 ? -1.789 -13.315 -10.728 1.00 98.50 210 THR A C 1
ATOM 1721 O O . THR A 1 210 ? -2.341 -12.443 -11.395 1.00 98.50 210 THR A O 1
ATOM 1724 N N . GLU A 1 211 ? -2.366 -14.506 -10.549 1.00 97.62 211 GLU A N 1
ATOM 1725 C CA . GLU A 1 211 ? -3.717 -14.786 -11.067 1.00 97.62 211 GLU A CA 1
ATOM 1726 C C . GLU A 1 211 ? -4.782 -13.814 -10.528 1.00 97.62 211 GLU A C 1
ATOM 1728 O O . GLU A 1 211 ? -5.816 -13.586 -11.160 1.00 97.62 211 GLU A O 1
ATOM 1733 N N . LEU A 1 212 ? -4.562 -13.265 -9.327 1.00 97.69 212 LEU A N 1
ATOM 1734 C CA . LEU A 1 212 ? -5.463 -12.283 -8.733 1.00 97.69 212 LEU A CA 1
ATOM 1735 C C . LEU A 1 212 ? -5.487 -10.993 -9.556 1.00 97.69 212 LEU A C 1
ATOM 1737 O O . LEU A 1 212 ? -6.552 -10.392 -9.685 1.00 97.69 212 LEU A O 1
ATOM 1741 N N . PHE A 1 213 ? -4.351 -10.590 -10.132 1.00 98.31 213 PHE A N 1
ATOM 1742 C CA . PHE A 1 213 ? -4.299 -9.446 -11.036 1.00 98.31 213 PHE A CA 1
ATOM 1743 C C . PHE A 1 213 ? -5.274 -9.629 -12.201 1.00 98.31 213 PHE A C 1
ATOM 1745 O O . PHE A 1 213 ? -6.119 -8.765 -12.412 1.00 98.31 213 PHE A O 1
ATOM 1752 N N . ASP A 1 214 ? -5.222 -10.771 -12.889 1.00 95.69 214 ASP A N 1
ATOM 1753 C CA . ASP A 1 214 ? -6.052 -11.033 -14.073 1.00 95.69 214 ASP A CA 1
ATOM 1754 C C . ASP A 1 214 ? -7.545 -11.151 -13.733 1.00 95.69 214 ASP A C 1
ATOM 1756 O O . ASP A 1 214 ? -8.413 -10.775 -14.523 1.00 95.69 214 ASP A O 1
ATOM 1760 N N . LYS A 1 215 ? -7.862 -11.645 -12.529 1.00 95.69 215 LYS A N 1
ATOM 1761 C CA . LYS A 1 215 ? -9.239 -11.716 -12.012 1.00 95.69 215 LYS A CA 1
ATOM 1762 C C . LYS A 1 215 ? -9.798 -10.337 -11.651 1.00 95.69 215 LYS A C 1
ATOM 1764 O O . LYS A 1 215 ? -11.001 -10.116 -11.783 1.00 95.69 215 LYS A O 1
ATOM 1769 N N . LEU A 1 216 ? -8.952 -9.427 -11.171 1.00 95.31 216 LEU A N 1
ATOM 1770 C CA . LEU A 1 216 ? -9.370 -8.140 -10.615 1.00 95.31 216 LEU A CA 1
ATOM 1771 C C . LEU A 1 216 ? -9.275 -6.979 -11.614 1.00 95.31 216 LEU A C 1
ATOM 1773 O O . LEU A 1 216 ? -10.088 -6.055 -11.568 1.00 95.31 216 LEU A O 1
ATOM 1777 N N . ILE A 1 217 ? -8.288 -7.003 -12.507 1.00 96.00 217 ILE A N 1
ATOM 1778 C CA . ILE A 1 217 ? -7.966 -5.910 -13.421 1.00 96.00 217 ILE A CA 1
ATOM 1779 C C . ILE A 1 217 ? -8.289 -6.333 -14.850 1.00 96.00 217 ILE A C 1
ATOM 1781 O O . ILE A 1 217 ? -7.713 -7.269 -15.392 1.00 96.00 217 ILE A O 1
ATOM 1785 N N . LYS A 1 218 ? -9.185 -5.586 -15.501 1.00 93.50 218 LYS A N 1
ATOM 1786 C CA . LYS A 1 218 ? -9.500 -5.759 -16.922 1.00 93.50 218 LYS A CA 1
ATOM 1787 C C . LYS A 1 218 ? -9.236 -4.466 -17.677 1.00 93.50 218 LYS A C 1
ATOM 1789 O O . LYS A 1 218 ? -10.017 -3.520 -17.578 1.00 93.50 218 LYS A O 1
ATOM 1794 N N . VAL A 1 219 ? -8.166 -4.446 -18.464 1.00 92.19 219 VAL A N 1
ATOM 1795 C CA . VAL A 1 219 ? -7.869 -3.343 -19.383 1.00 92.19 219 VAL A CA 1
ATOM 1796 C C . VAL A 1 219 ? -8.714 -3.511 -20.640 1.00 92.19 219 VAL A C 1
ATOM 1798 O O . VAL A 1 219 ? -8.786 -4.595 -21.217 1.00 92.19 219 VAL A O 1
ATOM 1801 N N . ARG A 1 220 ? -9.397 -2.443 -21.051 1.00 89.94 220 ARG A N 1
ATOM 1802 C CA . ARG A 1 220 ? -10.204 -2.415 -22.273 1.00 89.94 220 ARG A CA 1
ATOM 1803 C C . ARG A 1 220 ? -9.687 -1.303 -23.178 1.00 89.94 220 ARG A C 1
ATOM 1805 O O . ARG A 1 220 ? -9.240 -0.282 -22.651 1.00 89.94 220 ARG A O 1
ATOM 1812 N N . PRO A 1 221 ? -9.748 -1.476 -24.509 1.00 85.44 221 PRO A N 1
ATOM 1813 C CA . PRO A 1 221 ? -9.516 -0.374 -25.428 1.00 85.44 221 PRO A CA 1
ATOM 1814 C C . PRO A 1 221 ? -10.433 0.794 -25.074 1.00 85.44 221 PRO A C 1
ATOM 1816 O O . PRO A 1 221 ? -11.530 0.596 -24.540 1.00 85.44 221 PRO A O 1
ATOM 1819 N N . HIS A 1 222 ? -9.999 2.008 -25.393 1.00 81.69 222 HIS A N 1
ATOM 1820 C CA . HIS A 1 222 ? -10.913 3.135 -25.366 1.00 81.69 222 HIS A CA 1
ATOM 1821 C C . HIS A 1 222 ? -12.026 2.854 -26.384 1.00 81.69 222 HIS A C 1
ATOM 1823 O O . HIS A 1 222 ? -11.750 2.684 -27.572 1.00 81.69 222 HIS A O 1
ATOM 1829 N N . ASN A 1 223 ? -13.272 2.735 -25.918 1.00 77.19 223 ASN A N 1
ATOM 1830 C CA . ASN A 1 223 ? -14.410 2.687 -26.823 1.00 77.19 223 ASN A CA 1
ATOM 1831 C C . ASN A 1 223 ? -14.552 4.087 -27.416 1.00 77.19 223 ASN A C 1
ATOM 1833 O O . ASN A 1 223 ? -15.102 4.975 -26.768 1.00 77.19 223 ASN A O 1
ATOM 1837 N N . ASN A 1 224 ? -14.061 4.266 -28.642 1.00 57.12 224 ASN A N 1
ATOM 1838 C CA . ASN A 1 224 ? -14.486 5.364 -29.499 1.00 57.12 224 ASN A CA 1
ATOM 1839 C C . ASN A 1 224 ? -15.965 5.111 -29.803 1.00 57.12 224 ASN A C 1
ATOM 1841 O O . ASN A 1 224 ? -16.285 4.405 -30.755 1.00 57.12 224 ASN A O 1
ATOM 1845 N N . GLY A 1 225 ? -16.855 5.560 -28.918 1.00 62.59 225 GLY A N 1
ATOM 1846 C CA . GLY A 1 225 ? -18.289 5.469 -29.146 1.00 62.59 225 GLY A CA 1
ATOM 1847 C C . GLY A 1 225 ? -18.625 6.167 -30.460 1.00 62.59 225 GLY A C 1
ATOM 1848 O O . GLY A 1 225 ? -18.408 7.370 -30.581 1.00 62.59 225 GLY A O 1
ATOM 1849 N N . SER A 1 226 ? -19.080 5.378 -31.431 1.00 45.88 226 SER A N 1
ATOM 1850 C CA . SER A 1 226 ? -19.929 5.807 -32.543 1.00 45.88 226 SER A CA 1
ATOM 1851 C C . SER A 1 226 ? -21.289 6.246 -32.024 1.00 45.88 226 SER A C 1
ATOM 1853 O O . SER A 1 226 ? -21.823 5.483 -31.181 1.00 45.88 226 SER A O 1
#

Foldseek 3Di:
DLVLLLVVLVVQVVVQKAQADPVLWGAQVVQCVSVVVVLDDDCCPVVVVDHRGTQVVDPVSVVSVVLCVLLQQWDDDPRIIHGDPVVVVCSPPSVSSVVSSLCCLLPPDFLCPPPPDPDRPQQNVCVVVLLVVCVVPQQDWDWLLVSLVVVCVVVVVQLVPDDDPDDHSSVSSSVSNSCSRPVVRCVSVVQWDWDWDDDDPPTITTIHGDPVSVVPDDDDPPPPDD

Solvent-accessible surface area (backbone atoms only — not comparable to full-atom values): 12944 Å² total; per-residue (Å²): 66,62,68,50,40,50,50,52,51,50,53,27,59,77,58,57,48,43,70,36,39,98,88,70,39,61,40,44,72,55,44,52,58,60,55,72,69,63,68,70,83,54,65,52,50,78,73,61,79,41,79,85,64,49,38,89,71,38,69,66,63,42,46,40,53,51,48,35,44,77,58,50,28,38,45,79,57,94,60,25,38,23,59,28,78,63,21,62,66,34,68,80,37,65,66,63,40,45,53,46,50,55,47,26,56,66,74,69,50,66,73,36,80,83,67,81,56,88,66,62,47,67,36,56,77,50,41,69,55,54,52,50,50,39,77,73,54,15,88,45,83,38,48,44,62,66,52,34,54,55,50,40,70,77,44,51,69,71,40,77,76,51,82,57,97,63,80,49,37,64,57,49,45,36,51,50,26,40,46,39,41,46,69,66,39,35,38,40,67,52,30,36,48,76,49,81,39,73,63,85,92,62,56,43,44,33,34,26,51,33,75,57,30,67,75,72,53,81,90,72,78,85,77,79,79,127

InterPro domains:
  IPR059569 Y4jL, N-terminal domain [PF27146] (7-94)

Organism: NCBI:txid1628158

Nearest PDB structures (foldseek):
  8iy5-assembly1_R  TM=1.601E-01  e=9.528E+00  Homo sapiens

Sequence (226 aa):
MFNLVKYYVDLINNSGAIKLTAKGFLPTKIVHNIYNQGFLEEYQFSSGISKLYKESDSLTVNLTKLLAELAGLTKKRNSKLSLTKNGEKIASDNQKLFELIFKTMTQKFSWAYYDGYEDELIGQHGYGFSLILLSKYGAEKRFDSFYAEKYFKAFPQFIETITPTYGTAEQYASNCYSIRTFERFLSYFGLVEIEKHGKMLERRNIIRTTELFDKLIKVRPHNNGS

Secondary structure (DSSP, 8-state):
-HHHHHHHHHHHHHHS-EEPPTTSPPPHHHHHHHHTT-SS--HHHHTSSS---SGGG-HHHHHHHHHHHHTTSEEEETTEEEE-HHHHHHHT-HHHHHHHHHHHHHHTS-GGGGT--S-SSTTTTTHHHHHHHHHHHTTS-EEHHHHHHHHHHH-THHHHT---SSS-HHHHHHHHHHIIIIIIIITTTT-EEEEEESSGGG-EEEEEE-HHHHHH----------

pLDDT: mean 93.87, std 8.16, range [45.88, 98.62]